Protein AF-0000000086208531 (afdb_homodimer)

Solvent-accessible surface area (backbone atoms only — not comparable to full-atom values): 17125 Å² total; per-residue (Å²): 85,31,32,31,40,39,38,39,38,36,45,43,34,38,36,40,88,96,44,68,60,84,60,84,41,33,26,31,43,36,40,32,41,71,90,40,76,48,67,55,72,75,37,72,48,50,66,62,39,77,43,92,49,77,44,81,38,59,44,72,39,73,87,25,50,40,69,60,53,45,49,56,51,30,50,76,34,57,28,39,40,37,34,26,33,57,45,95,72,71,61,46,72,37,31,34,41,73,47,36,33,34,55,66,78,40,52,76,84,61,90,61,73,70,61,86,70,61,59,52,71,47,70,30,45,65,40,90,84,42,84,58,76,58,37,36,40,33,28,39,74,37,44,36,41,32,48,44,73,73,69,51,68,75,71,77,118,86,33,32,32,41,38,39,39,39,36,45,42,33,37,36,39,89,94,43,68,58,84,59,85,41,33,26,33,43,37,40,29,40,72,91,41,74,49,68,54,73,75,36,71,49,52,68,63,39,78,43,92,49,78,45,79,37,60,42,72,38,74,87,24,52,40,67,60,52,45,50,56,52,31,48,75,34,58,27,38,40,36,34,25,32,59,45,95,71,69,62,46,71,38,30,34,40,73,47,37,33,32,53,67,78,40,51,75,82,61,91,63,74,69,62,85,66,62,58,52,72,47,72,32,46,65,40,90,84,43,85,58,76,58,37,37,40,34,28,38,75,40,45,36,38,33,46,41,74,72,70,53,68,75,71,78,119

Foldseek 3Di:
DWKKKKKKKFWFWKAFPPFFDPDQFWKKKWKDAPRDIDIFDTDGRDPGGGGGDMDMDMDIDGPDPDVVVVLVVQQVAKIKMFMFGDDPPDTDTFWMDMHRRSCVVDPDDDPDPDDPPFADKDWIGGDPSHGHDTMIIGMHMDMDMDDDPPPPPPPPD/DWKKKKKKKFWFWKAFPPFFDPDQFWKKKWKDAPRDIDIFDTDGRDPGGGGGDIDMDMDIDGPDPDVVVVLVVQQVAKIKMFMFGDDPPDTDTFWMDMHRRSCVVPPDDDPDPDDPPFADKDWIGGDPSHGHDTMIIGMHMDMDMDDDDPPPPPPPD

Radius of gyration: 25.99 Å; Cα contacts (8 Å, |Δi|>4): 726; chains: 2; bounding box: 58×80×51 Å

Sequence (314 aa):
MPLKVVVELQIHAISCPGVYLTEKNDVYLSVCILGQCKETDCLPPVFPLLFHEKMWFEKVFEDATDPIIVVELLEKNMTKFRLSELIPSDGKELAFYETNTRYFLFPEPKLTPSYPGVDRELLMNVHSSFPGIAPKLEFSTRTTITELPLLSRKWYWMPLKVVVELQIHAISCPGVYLTEKNDVYLSVCILGQCKETDCLPPVFPLLFHEKMWFEKVFEDATDPIIVVELLEKNMTKFRLSELIPSDGKELAFYETNTRYFLFPEPKLTPSYPGVDRELLMNVHSSFPGIAPKLEFSTRTTITELPLLSRKWYW

Nearest PDB structures (foldseek):
  7jof-assembly1_A  TM=6.728E-01  e=9.110E-06  Homo sapiens
  9bky-assembly3_C  TM=6.780E-01  e=9.110E-06  Trichomonas vaginalis G3
  7krb-assembly1_A  TM=6.894E-01  e=1.257E-05  Homo sapiens
  6eel-assembly3_C  TM=5.525E-01  e=6.989E-05  Homo sapiens
  2dmh-assembly1_A  TM=6.393E-01  e=2.671E-04  Homo sapiens

Organism: Python bivittatus (NCBI:txid176946)

Structure (mmCIF, N/CA/C/O backbone):
data_AF-0000000086208531-model_v1
#
loop_
_entity.id
_entity.type
_entity.pdbx_description
1 polymer 'Spermatogenesis associated 6-like protein'
#
loop_
_atom_site.group_PDB
_atom_site.id
_atom_site.type_symbol
_atom_site.label_atom_id
_atom_site.label_alt_id
_atom_site.label_comp_id
_atom_site.label_asym_id
_atom_site.label_entity_id
_atom_site.label_seq_id
_atom_site.pdbx_PDB_ins_code
_atom_site.Cartn_x
_atom_site.Cartn_y
_atom_site.Cartn_z
_atom_site.occupancy
_atom_site.B_iso_or_equiv
_atom_site.auth_seq_id
_atom_site.auth_comp_id
_atom_site.auth_asym_id
_atom_site.auth_atom_id
_atom_site.pdbx_PDB_model_num
ATOM 1 N N . MET A 1 1 ? -11.188 -6.09 -4.891 1 78.25 1 MET A N 1
ATOM 2 C CA . MET A 1 1 ? -11.07 -5.941 -3.443 1 78.25 1 MET A CA 1
ATOM 3 C C . MET A 1 1 ? -10.719 -4.504 -3.074 1 78.25 1 MET A C 1
ATOM 5 O O . MET A 1 1 ? -9.914 -3.861 -3.752 1 78.25 1 MET A O 1
ATOM 9 N N . PRO A 1 2 ? -11.445 -3.984 -2.105 1 87.31 2 PRO A N 1
ATOM 10 C CA . PRO A 1 2 ? -11.164 -2.602 -1.713 1 87.31 2 PRO A CA 1
ATOM 11 C C . PRO A 1 2 ? -9.75 -2.424 -1.156 1 87.31 2 PRO A C 1
ATOM 13 O O . PRO A 1 2 ? -9.141 -3.391 -0.7 1 87.31 2 PRO A O 1
ATOM 16 N N . LEU A 1 3 ? -9.219 -1.278 -1.328 1 92.81 3 LEU A N 1
ATOM 17 C CA . LEU A 1 3 ? -7.895 -0.968 -0.792 1 92.81 3 LEU A CA 1
ATOM 18 C C . LEU A 1 3 ? -8 -0.01 0.39 1 92.81 3 LEU A C 1
ATOM 20 O O . LEU A 1 3 ? -8.789 0.936 0.36 1 92.81 3 LEU A O 1
ATOM 24 N N . LYS A 1 4 ? -7.309 -0.318 1.443 1 96.44 4 LYS A N 1
ATOM 25 C CA . LYS A 1 4 ? -7.23 0.512 2.643 1 96.44 4 LYS A CA 1
ATOM 26 C C . LYS A 1 4 ? -5.906 1.269 2.703 1 96.44 4 LYS A C 1
ATOM 28 O O . LYS A 1 4 ? -4.848 0.702 2.424 1 96.44 4 LYS A O 1
ATOM 33 N N . VAL A 1 5 ? -5.961 2.535 3.014 1 97.56 5 VAL A N 1
ATOM 34 C CA . VAL A 1 5 ? -4.773 3.355 3.225 1 97.56 5 VAL A CA 1
ATOM 35 C C . VAL A 1 5 ? -4.645 3.709 4.703 1 97.56 5 VAL A C 1
ATOM 37 O O . VAL A 1 5 ? -5.613 4.141 5.332 1 97.56 5 VAL A O 1
ATOM 40 N N . VAL A 1 6 ? -3.496 3.463 5.27 1 97.5 6 VAL A N 1
ATOM 41 C CA . VAL A 1 6 ? -3.178 3.867 6.637 1 97.5 6 VAL A CA 1
ATOM 42 C C . VAL A 1 6 ? -1.976 4.809 6.629 1 97.5 6 VAL A C 1
ATOM 44 O O . VAL A 1 6 ? -0.95 4.512 6.012 1 97.5 6 VAL A O 1
ATOM 47 N N . VAL A 1 7 ? -2.127 5.941 7.242 1 96.75 7 VAL A N 1
ATOM 48 C CA . VAL A 1 7 ? -1.051 6.918 7.367 1 96.75 7 VAL A CA 1
ATOM 49 C C . VAL A 1 7 ? -0.658 7.066 8.836 1 96.75 7 VAL A C 1
ATOM 51 O O . VAL A 1 7 ? -1.489 7.426 9.672 1 96.75 7 VAL A O 1
ATOM 54 N N . GLU A 1 8 ? 0.545 6.758 9.133 1 95.69 8 GLU A N 1
ATOM 55 C CA . GLU A 1 8 ? 1.144 7.074 10.422 1 95.69 8 GLU A CA 1
ATOM 56 C C . GLU A 1 8 ? 1.884 8.406 10.383 1 95.69 8 GLU A C 1
ATOM 58 O O . GLU A 1 8 ? 2.766 8.602 9.539 1 95.69 8 GLU A O 1
ATOM 63 N N . LEU A 1 9 ? 1.507 9.305 11.234 1 94.94 9 LEU A N 1
ATOM 64 C CA . LEU A 1 9 ? 2.127 10.625 11.273 1 94.94 9 LEU A CA 1
ATOM 65 C C . LEU A 1 9 ? 2.754 10.891 12.641 1 94.94 9 LEU A C 1
ATOM 67 O O . LEU A 1 9 ? 2.092 10.75 13.672 1 94.94 9 LEU A O 1
ATOM 71 N N . GLN A 1 10 ? 4.012 11.195 12.648 1 93.81 10 GLN A N 1
ATOM 72 C CA . GLN A 1 10 ? 4.699 11.641 13.859 1 93.81 10 GLN A CA 1
ATOM 73 C C . GLN A 1 10 ? 5.113 13.109 13.742 1 93.81 10 GLN A C 1
ATOM 75 O O . GLN A 1 10 ? 5.953 13.453 12.914 1 93.81 10 GLN A O 1
ATOM 80 N N . ILE A 1 11 ? 4.52 13.914 14.531 1 94.69 11 ILE A N 1
ATOM 81 C CA . ILE A 1 11 ? 4.906 15.32 14.578 1 94.69 11 ILE A CA 1
ATOM 82 C C . ILE A 1 11 ? 6.09 15.492 15.531 1 94.69 11 ILE A C 1
ATOM 84 O O . ILE A 1 11 ? 6.035 15.062 16.688 1 94.69 11 ILE A O 1
ATOM 88 N N . HIS A 1 12 ? 7.105 16.109 15.086 1 92.5 12 HIS A N 1
ATOM 89 C CA . HIS A 1 12 ? 8.297 16.281 15.906 1 92.5 12 HIS A CA 1
ATOM 90 C C . HIS A 1 12 ? 8.312 17.672 16.547 1 92.5 12 HIS A C 1
ATOM 92 O O . HIS A 1 12 ? 8.312 17.781 17.781 1 92.5 12 HIS A O 1
ATOM 98 N N . ALA A 1 13 ? 8.258 18.625 15.648 1 94.81 13 ALA A N 1
ATOM 99 C CA . ALA A 1 13 ? 8.414 19.984 16.188 1 94.81 13 ALA A CA 1
ATOM 100 C C . ALA A 1 13 ? 7.91 21.031 15.203 1 94.81 13 ALA A C 1
ATOM 102 O O . ALA A 1 13 ? 7.828 20.766 14 1 94.81 13 ALA A O 1
ATOM 103 N N . ILE A 1 14 ? 7.547 22.125 15.75 1 95.94 14 ILE A N 1
ATOM 104 C CA . ILE A 1 14 ? 7.387 23.359 14.984 1 95.94 14 ILE A CA 1
ATOM 105 C C . ILE A 1 14 ? 8.367 24.422 15.492 1 95.94 14 ILE A C 1
ATOM 107 O O . ILE A 1 14 ? 8.398 24.719 16.688 1 95.94 14 ILE A O 1
ATOM 111 N N . SER A 1 15 ? 9.109 24.922 14.594 1 95.75 15 SER A N 1
ATOM 112 C CA . SER A 1 15 ? 10.094 25.938 14.969 1 95.75 15 SER A CA 1
ATOM 113 C C . SER A 1 15 ? 9.875 27.234 14.203 1 95.75 15 SER A C 1
ATOM 115 O O . SER A 1 15 ? 9.359 27.219 13.078 1 95.75 15 SER A O 1
ATOM 117 N N . CYS A 1 16 ? 10.234 28.25 14.805 1 95.75 16 CYS A N 1
ATOM 118 C CA . CYS A 1 16 ? 10.188 29.594 14.242 1 95.75 16 CYS A CA 1
ATOM 119 C C . CYS A 1 16 ? 11.211 30.5 14.914 1 95.75 16 CYS A C 1
ATOM 121 O O . CYS A 1 16 ? 10.875 31.25 15.828 1 95.75 16 CYS A O 1
ATOM 123 N N . PRO A 1 17 ? 12.438 30.5 14.328 1 90.44 17 PRO A N 1
ATOM 124 C CA . PRO A 1 17 ? 13.523 31.234 14.984 1 90.44 17 PRO A CA 1
ATOM 125 C C . PRO A 1 17 ? 13.203 32.719 15.18 1 90.44 17 PRO A C 1
ATOM 127 O O . PRO A 1 17 ? 12.719 33.375 14.25 1 90.44 17 PRO A O 1
ATOM 130 N N . GLY A 1 18 ? 13.492 33.188 16.344 1 89.88 18 GLY A N 1
ATOM 131 C CA . GLY A 1 18 ? 13.422 34.625 16.641 1 89.88 18 GLY A CA 1
ATOM 132 C C . GLY A 1 18 ? 12 35.094 16.875 1 89.88 18 GLY A C 1
ATOM 133 O O . GLY A 1 18 ? 11.773 36.312 17.031 1 89.88 18 GLY A O 1
ATOM 134 N N . VAL A 1 19 ? 11.094 34.219 16.828 1 90.88 19 VAL A N 1
ATOM 135 C CA . VAL A 1 19 ? 9.695 34.656 16.922 1 90.88 19 VAL A CA 1
ATOM 136 C C . VAL A 1 19 ? 9.148 34.312 18.312 1 90.88 19 VAL A C 1
ATOM 138 O O . VAL A 1 19 ? 9.391 33.219 18.828 1 90.88 19 VAL A O 1
ATOM 141 N N . TYR A 1 20 ? 8.414 35.281 18.906 1 89.56 20 TYR A N 1
ATOM 142 C CA . TYR A 1 20 ? 7.699 35.125 20.172 1 89.56 20 TYR A CA 1
ATOM 143 C C . TYR A 1 20 ? 6.211 35.375 19.984 1 89.56 20 TYR A C 1
ATOM 145 O O . TYR A 1 20 ? 5.82 36.438 19.469 1 89.56 20 TYR A O 1
ATOM 153 N N . LEU A 1 21 ? 5.465 34.375 20.359 1 87.19 21 LEU A N 1
ATOM 154 C CA . LEU A 1 21 ? 4.023 34.594 20.312 1 87.19 21 LEU A CA 1
ATOM 155 C C . LEU A 1 21 ? 3.566 35.531 21.406 1 87.19 21 LEU A C 1
ATOM 157 O O . LEU A 1 21 ? 3.945 35.375 22.578 1 87.19 21 LEU A O 1
ATOM 161 N N . THR A 1 22 ? 2.949 36.469 21.047 1 80.88 22 THR A N 1
ATOM 162 C CA . THR A 1 22 ? 2.615 37.562 21.953 1 80.88 22 THR A CA 1
ATOM 163 C C . THR A 1 22 ? 1.576 37.125 22.984 1 80.88 22 THR A C 1
ATOM 165 O O . THR A 1 22 ? 1.649 37.531 24.156 1 80.88 22 THR A O 1
ATOM 168 N N . GLU A 1 23 ? 0.645 36.312 22.484 1 80.69 23 GLU A N 1
ATOM 169 C CA . GLU A 1 23 ? -0.374 35.844 23.422 1 80.69 23 GLU A CA 1
ATOM 170 C C . GLU A 1 23 ? 0.152 34.656 24.266 1 80.69 23 GLU A C 1
ATOM 172 O O . GLU A 1 23 ? 0.946 33.844 23.781 1 80.69 23 GLU A O 1
ATOM 177 N N . LYS A 1 24 ? -0.296 34.625 25.516 1 85.62 24 LYS A N 1
ATOM 178 C CA . LYS A 1 24 ? 0.197 33.625 26.453 1 85.62 24 LYS A CA 1
ATOM 179 C C . LYS A 1 24 ? -0.696 32.375 26.438 1 85.62 24 LYS A C 1
ATOM 181 O O . LYS A 1 24 ? -0.515 31.469 27.25 1 85.62 24 LYS A O 1
ATOM 186 N N . ASN A 1 25 ? -1.575 32.375 25.516 1 91.38 25 ASN A N 1
ATOM 187 C CA . ASN A 1 25 ? -2.449 31.203 25.422 1 91.38 25 ASN A CA 1
ATOM 188 C C . ASN A 1 25 ? -1.713 30 24.859 1 91.38 25 ASN A C 1
ATOM 190 O O . ASN A 1 25 ? -0.88 30.141 23.953 1 91.38 25 ASN A O 1
ATOM 194 N N . ASP A 1 26 ? -2.051 28.859 25.375 1 94.44 26 ASP A N 1
ATOM 195 C CA . ASP A 1 26 ? -1.484 27.625 24.844 1 94.44 26 ASP A CA 1
ATOM 196 C C . ASP A 1 26 ? -1.819 27.469 23.359 1 94.44 26 ASP A C 1
ATOM 198 O O . ASP A 1 26 ? -2.75 28.109 22.859 1 94.44 26 ASP A O 1
ATOM 202 N N . VAL A 1 27 ? -0.984 26.641 22.719 1 95.31 27 VAL A N 1
ATOM 203 C CA . VAL A 1 27 ? -1.189 26.406 21.281 1 95.31 27 VAL A CA 1
ATOM 204 C C . VAL A 1 27 ? -1.3 24.906 21.016 1 95.31 27 VAL A C 1
ATOM 206 O O . VAL A 1 27 ? -0.868 24.094 21.828 1 95.31 27 VAL A O 1
ATOM 209 N N . TYR A 1 28 ? -1.923 24.594 19.922 1 95.62 28 TYR A N 1
ATOM 210 C CA . TYR A 1 28 ? -2.057 23.203 19.5 1 95.62 28 TYR A CA 1
ATOM 211 C C . TYR A 1 28 ? -2.109 23.109 17.969 1 95.62 28 TYR A C 1
ATOM 213 O O . TYR A 1 28 ? -2.328 24.109 17.297 1 95.62 28 TYR A O 1
ATOM 221 N N . LEU A 1 29 ? -1.795 21.938 17.516 1 96.69 29 LEU A N 1
ATOM 222 C CA . LEU A 1 29 ? -1.828 21.672 16.078 1 96.69 29 LEU A CA 1
ATOM 223 C C . LEU A 1 29 ? -3.006 20.766 15.719 1 96.69 29 LEU A C 1
ATOM 225 O O . LEU A 1 29 ? -3.24 19.766 16.391 1 96.69 29 LEU A O 1
ATOM 229 N N . SER A 1 30 ? -3.791 21.203 14.812 1 97 30 SER A N 1
ATOM 230 C CA . SER A 1 30 ? -4.824 20.344 14.234 1 97 30 SER A CA 1
ATOM 231 C C . SER A 1 30 ? -4.379 19.781 12.891 1 97 30 SER A C 1
ATOM 233 O O . SER A 1 30 ? -3.842 20.5 12.047 1 97 30 SER A O 1
ATOM 235 N N . VAL A 1 31 ? -4.582 18.453 12.719 1 98.19 31 VAL A N 1
ATOM 236 C CA . VAL A 1 31 ? -4.164 17.766 11.5 1 98.19 31 VAL A CA 1
ATOM 237 C C . VAL A 1 31 ? -5.352 17.016 10.891 1 98.19 31 VAL A C 1
ATOM 239 O O . VAL A 1 31 ? -6.07 16.312 11.594 1 98.19 31 VAL A O 1
ATOM 242 N N . CYS A 1 32 ? -5.609 17.25 9.633 1 98.69 32 CYS A N 1
ATOM 243 C CA . CYS A 1 32 ? -6.645 16.531 8.914 1 98.69 32 CYS A CA 1
ATOM 244 C C . CYS A 1 32 ? -6.055 15.742 7.75 1 98.69 32 CYS A C 1
ATOM 246 O O . CYS A 1 32 ? -5.387 16.312 6.887 1 98.69 32 CYS A O 1
ATOM 248 N N . ILE A 1 33 ? -6.203 14.477 7.719 1 98.5 33 ILE A N 1
ATOM 249 C CA . ILE A 1 33 ? -5.758 13.578 6.664 1 98.5 33 ILE A CA 1
ATOM 250 C C . ILE A 1 33 ? -6.812 12.5 6.422 1 98.5 33 ILE A C 1
ATOM 252 O O . ILE A 1 33 ? -7.387 11.961 7.371 1 98.5 33 ILE A O 1
ATOM 256 N N . LEU A 1 34 ? -7.121 12.188 5.168 1 98.06 34 LEU A N 1
ATOM 257 C CA . LEU A 1 34 ? -8.031 11.109 4.793 1 98.06 34 LEU A CA 1
ATOM 258 C C . LEU A 1 34 ? -9.406 11.32 5.406 1 98.06 34 LEU A C 1
ATOM 260 O O . LEU A 1 34 ? -10.047 10.359 5.855 1 98.06 34 LEU A O 1
ATOM 264 N N . GLY A 1 35 ? -9.852 12.539 5.535 1 96.56 35 GLY A N 1
ATOM 265 C CA . GLY A 1 35 ? -11.18 12.867 6.02 1 96.56 35 GLY A CA 1
ATOM 266 C C . GLY A 1 35 ? -11.289 12.844 7.531 1 96.56 35 GLY A C 1
ATOM 267 O O . GLY A 1 35 ? -12.375 13.016 8.086 1 96.56 35 GLY A O 1
ATOM 268 N N . GLN A 1 36 ? -10.258 12.562 8.227 1 98.31 36 GLN A N 1
ATOM 269 C CA . GLN A 1 36 ? -10.211 12.555 9.68 1 98.31 36 GLN A CA 1
ATOM 270 C C . GLN A 1 36 ? -9.383 13.719 10.211 1 98.31 36 GLN A C 1
ATOM 272 O O . GLN A 1 36 ? -8.359 14.078 9.625 1 98.31 36 GLN A O 1
ATOM 277 N N . CYS A 1 37 ? -9.852 14.273 11.336 1 97.88 37 CYS A N 1
ATOM 278 C CA . CYS A 1 37 ? -9.133 15.375 11.969 1 97.88 37 CYS A CA 1
ATOM 279 C C . CYS A 1 37 ? -8.766 15.031 13.406 1 97.88 37 CYS A C 1
ATOM 281 O O . CYS A 1 37 ? -9.57 14.453 14.141 1 97.88 37 CYS A O 1
ATOM 283 N N . LYS A 1 38 ? -7.539 15.32 13.711 1 97.5 38 LYS A N 1
ATOM 284 C CA . LYS A 1 38 ? -7.027 15.094 15.062 1 97.5 38 LYS A CA 1
ATOM 285 C C . LYS A 1 38 ? -6.238 16.297 15.555 1 97.5 38 LYS A C 1
ATOM 287 O O . LYS A 1 38 ? -5.727 17.094 14.758 1 97.5 38 LYS A O 1
ATOM 292 N N . GLU A 1 39 ? -6.109 16.422 16.875 1 95.5 39 GLU A N 1
ATOM 293 C CA . GLU A 1 39 ? -5.391 17.547 17.469 1 95.5 39 GLU A CA 1
ATOM 294 C C . GLU A 1 39 ? -4.309 17.078 18.422 1 95.5 39 GLU A C 1
ATOM 296 O O . GLU A 1 39 ? -4.453 16.031 19.062 1 95.5 39 GLU A O 1
ATOM 301 N N . THR A 1 40 ? -3.246 17.828 18.469 1 96.06 40 THR A N 1
ATOM 302 C CA . THR A 1 40 ? -2.203 17.547 19.453 1 96.06 40 THR A CA 1
ATOM 303 C C . THR A 1 40 ? -2.611 18.062 20.828 1 96.06 40 THR A C 1
ATOM 305 O O . THR A 1 40 ? -3.623 18.75 20.969 1 96.06 40 THR A O 1
ATOM 308 N N . ASP A 1 41 ? -1.833 17.656 21.828 1 93.62 41 ASP A N 1
ATOM 309 C CA . ASP A 1 41 ? -1.954 18.312 23.125 1 93.62 41 ASP A CA 1
ATOM 310 C C . ASP A 1 41 ? -1.606 19.797 23.031 1 93.62 41 ASP A C 1
ATOM 312 O O . ASP A 1 41 ? -0.983 20.219 22.047 1 93.62 41 ASP A O 1
ATOM 316 N N . CYS A 1 42 ? -2.1 20.484 24.062 1 93.94 42 CYS A N 1
ATOM 317 C CA . CYS A 1 42 ? -1.77 21.906 24.125 1 93.94 42 CYS A CA 1
ATOM 318 C C . CYS A 1 42 ? -0.379 22.125 24.719 1 93.94 42 CYS A C 1
ATOM 320 O O . CYS A 1 42 ? 0.025 21.406 25.641 1 93.94 42 CYS A O 1
ATOM 322 N N . LEU A 1 43 ? 0.311 23.062 24.156 1 95.12 43 LEU A N 1
ATOM 323 C CA . LEU A 1 43 ? 1.648 23.422 24.609 1 95.12 43 LEU A CA 1
ATOM 324 C C . LEU A 1 43 ? 1.741 24.906 24.922 1 95.12 43 LEU A C 1
ATOM 326 O O . LEU A 1 43 ? 1.003 25.719 24.344 1 95.12 43 LEU A O 1
ATOM 330 N N . PRO A 1 44 ? 2.668 25.25 25.844 1 95.31 44 PRO A N 1
ATOM 331 C CA . PRO A 1 44 ? 2.949 26.688 25.984 1 95.31 44 PRO A CA 1
ATOM 332 C C . PRO A 1 44 ? 3.418 27.328 24.672 1 95.31 44 PRO A C 1
ATOM 334 O O . PRO A 1 44 ? 4.086 26.672 23.875 1 95.31 44 PRO A O 1
ATOM 337 N N . PRO A 1 45 ? 3.111 28.516 24.453 1 93.94 45 PRO A N 1
ATOM 338 C CA . PRO A 1 45 ? 3.393 29.188 23.188 1 93.94 45 PRO A CA 1
ATOM 339 C C . PRO A 1 45 ? 4.844 29.656 23.078 1 93.94 45 PRO A C 1
ATOM 341 O O . PRO A 1 45 ? 5.102 30.844 22.844 1 93.94 45 PRO A O 1
ATOM 344 N N . VAL A 1 46 ? 5.75 28.797 23.234 1 95.06 46 VAL A N 1
ATOM 345 C CA . VAL A 1 46 ? 7.176 29.094 23.125 1 95.06 46 VAL A CA 1
ATOM 346 C C . VAL A 1 46 ? 7.832 28.156 22.125 1 95.06 46 VAL A C 1
ATOM 348 O O . VAL A 1 46 ? 7.805 26.938 22.281 1 95.06 46 VAL A O 1
ATOM 351 N N . PHE A 1 47 ? 8.461 28.703 21.188 1 95.31 47 PHE A N 1
ATOM 352 C CA . PHE A 1 47 ? 9.18 27.906 20.203 1 95.31 47 PHE A CA 1
ATOM 353 C C . PHE A 1 47 ? 10.539 27.469 20.75 1 95.31 47 PHE A C 1
ATOM 355 O O . PHE A 1 47 ? 11.164 28.203 21.516 1 95.31 47 PHE A O 1
ATOM 362 N N . PRO A 1 48 ? 11.023 26.438 20.188 1 96 48 PRO A N 1
ATOM 363 C CA . PRO A 1 48 ? 10.336 25.469 19.344 1 96 48 PRO A CA 1
ATOM 364 C C . PRO A 1 48 ? 9.242 24.703 20.094 1 96 48 PRO A C 1
ATOM 366 O O . PRO A 1 48 ? 9.391 24.406 21.281 1 96 48 PRO A O 1
ATOM 369 N N . LEU A 1 49 ? 8.156 24.469 19.453 1 96.25 49 LEU A N 1
ATOM 370 C CA . LEU A 1 49 ? 7.105 23.609 19.969 1 96.25 49 LEU A CA 1
ATOM 371 C C . LEU A 1 49 ? 7.445 22.141 19.766 1 96.25 49 LEU A C 1
ATOM 373 O O . LEU A 1 49 ? 7.477 21.672 18.625 1 96.25 49 LEU A O 1
ATOM 377 N N . LEU A 1 50 ? 7.648 21.406 20.719 1 95.19 50 LEU A N 1
ATOM 378 C CA . LEU A 1 50 ? 8.031 20 20.625 1 95.19 50 LEU A CA 1
ATOM 379 C C . LEU A 1 50 ? 6.832 19.094 20.891 1 95.19 50 LEU A C 1
ATOM 381 O O . LEU A 1 50 ? 6.223 19.141 21.953 1 95.19 50 LEU A O 1
ATOM 385 N N . PHE A 1 51 ? 6.625 18.344 19.828 1 91.44 51 PHE A N 1
ATOM 386 C CA . PHE A 1 51 ? 5.48 17.438 19.922 1 91.44 51 PHE A CA 1
ATOM 387 C C . PHE A 1 51 ? 5.938 15.992 20.047 1 91.44 51 PHE A C 1
ATOM 389 O O . PHE A 1 51 ? 6.969 15.609 19.484 1 91.44 51 PHE A O 1
ATOM 396 N N . HIS A 1 52 ? 5.359 15.148 20.906 1 82.75 52 HIS A N 1
ATOM 397 C CA . HIS A 1 52 ? 5.672 13.727 21.016 1 82.75 52 HIS A CA 1
ATOM 398 C C . HIS A 1 52 ? 4.434 12.875 20.75 1 82.75 52 HIS A C 1
ATOM 400 O O . HIS A 1 52 ? 4.152 11.938 21.5 1 82.75 52 HIS A O 1
ATOM 406 N N . GLU A 1 53 ? 3.811 13.227 19.75 1 86.75 53 GLU A N 1
ATOM 407 C CA . GLU A 1 53 ? 2.553 12.516 19.547 1 86.75 53 GLU A CA 1
ATOM 408 C C . GLU A 1 53 ? 2.562 11.734 18.234 1 86.75 53 GLU A C 1
ATOM 410 O O . GLU A 1 53 ? 3.057 12.227 17.219 1 86.75 53 GLU A O 1
ATOM 415 N N . LYS A 1 54 ? 2.119 10.531 18.234 1 92.5 54 LYS A N 1
ATOM 416 C CA . LYS A 1 54 ? 1.867 9.719 17.047 1 92.5 54 LYS A CA 1
ATOM 417 C C . LYS A 1 54 ? 0.381 9.695 16.703 1 92.5 54 LYS A C 1
ATOM 419 O O . LYS A 1 54 ? -0.462 9.508 17.578 1 92.5 54 LYS A O 1
ATOM 424 N N . MET A 1 55 ? 0.089 9.992 15.477 1 97 55 MET A N 1
ATOM 425 C CA . MET A 1 55 ? -1.292 9.984 15 1 97 55 MET A CA 1
ATOM 426 C C . MET A 1 55 ? -1.479 8.969 13.883 1 97 55 MET A C 1
ATOM 428 O O . MET A 1 55 ? -0.574 8.75 13.07 1 97 55 MET A O 1
ATOM 432 N N . TRP A 1 56 ? -2.676 8.328 13.875 1 97.38 56 TRP A N 1
ATOM 433 C CA . TRP A 1 56 ? -3.01 7.355 12.836 1 97.38 56 TRP A CA 1
ATOM 434 C C . TRP A 1 56 ? -4.285 7.758 12.102 1 97.38 56 TRP A C 1
ATOM 436 O O . TRP A 1 56 ? -5.297 8.07 12.734 1 97.38 56 TRP A O 1
ATOM 446 N N . PHE A 1 57 ? -4.16 7.777 10.797 1 98.31 57 PHE A N 1
ATOM 447 C CA . PHE A 1 57 ? -5.305 8.062 9.938 1 98.31 57 PHE A CA 1
ATOM 448 C C . PHE A 1 57 ? -5.547 6.918 8.961 1 98.31 57 PHE A C 1
ATOM 450 O O . PHE A 1 57 ? -4.602 6.371 8.391 1 98.31 57 PHE A O 1
ATOM 457 N N . GLU A 1 58 ? -6.785 6.5 8.766 1 97.94 58 GLU A N 1
ATOM 458 C CA . GLU A 1 58 ? -7.055 5.406 7.84 1 97.94 58 GLU A CA 1
ATOM 459 C C . GLU A 1 58 ? -8.336 5.648 7.051 1 97.94 58 GLU A C 1
ATOM 461 O O . GLU A 1 58 ? -9.227 6.367 7.512 1 97.94 58 GLU A O 1
ATOM 466 N N . LYS A 1 59 ? -8.414 5.168 5.938 1 97.62 59 LYS A N 1
ATOM 467 C CA . LYS A 1 59 ? -9.586 5.227 5.074 1 97.62 59 LYS A CA 1
ATOM 468 C C . LYS A 1 59 ? -9.641 4.02 4.137 1 97.62 59 LYS A C 1
ATOM 470 O O . LYS A 1 59 ? -8.617 3.621 3.57 1 97.62 59 LYS A O 1
ATOM 475 N N . VAL A 1 60 ? -10.797 3.371 4.047 1 95.56 60 VAL A N 1
ATOM 476 C CA . VAL A 1 60 ? -11.023 2.314 3.068 1 95.56 60 VAL A CA 1
ATOM 477 C C . VAL A 1 60 ? -11.641 2.906 1.803 1 95.56 60 VAL A C 1
ATOM 479 O O . VAL A 1 60 ? -12.695 3.543 1.857 1 95.56 60 VAL A O 1
ATOM 482 N N . PHE A 1 61 ? -10.961 2.768 0.733 1 94.31 61 PHE A N 1
ATOM 483 C CA . PHE A 1 61 ? -11.508 3.162 -0.562 1 94.31 61 PHE A CA 1
ATOM 484 C C . PHE A 1 61 ? -12.258 2.006 -1.208 1 94.31 61 PHE A C 1
ATOM 486 O O . PHE A 1 61 ? -11.672 1.212 -1.947 1 94.31 61 PHE A O 1
ATOM 493 N N . GLU A 1 62 ? -13.539 1.955 -1.042 1 89 62 GLU A N 1
ATOM 494 C CA . GLU A 1 62 ? -14.375 0.808 -1.363 1 89 62 GLU A CA 1
ATOM 495 C C . GLU A 1 62 ? -14.383 0.529 -2.863 1 89 62 GLU A C 1
ATOM 497 O O . GLU A 1 62 ? -14.453 -0.627 -3.285 1 89 62 GLU A O 1
ATOM 502 N N . ASP A 1 63 ? -14.258 1.589 -3.656 1 84.38 63 ASP A N 1
ATOM 503 C CA . ASP A 1 63 ? -14.391 1.405 -5.098 1 84.38 63 ASP A CA 1
ATOM 504 C C . ASP A 1 63 ? -13.023 1.307 -5.766 1 84.38 63 ASP A C 1
ATOM 506 O O . ASP A 1 63 ? -12.93 1.174 -6.988 1 84.38 63 ASP A O 1
ATOM 510 N N . ALA A 1 64 ? -12.047 1.417 -4.98 1 88.31 64 ALA A N 1
ATOM 511 C CA . ALA A 1 64 ? -10.703 1.365 -5.555 1 88.31 64 ALA A CA 1
ATOM 512 C C . ALA A 1 64 ? -10.141 -0.05 -5.5 1 88.31 64 ALA A C 1
ATOM 514 O O . ALA A 1 64 ? -9.875 -0.578 -4.418 1 88.31 64 ALA A O 1
ATOM 515 N N . THR A 1 65 ? -9.93 -0.685 -6.688 1 84.56 65 THR A N 1
ATOM 516 C CA . THR A 1 65 ? -9.438 -2.057 -6.754 1 84.56 65 THR A CA 1
ATOM 517 C C . THR A 1 65 ? -7.992 -2.092 -7.246 1 84.56 65 THR A C 1
ATOM 519 O O . THR A 1 65 ? -7.398 -3.164 -7.367 1 84.56 65 THR A O 1
ATOM 522 N N . ASP A 1 66 ? -7.422 -0.922 -7.473 1 89.62 66 ASP A N 1
ATOM 523 C CA . ASP A 1 66 ? -6.062 -0.75 -7.965 1 89.62 66 ASP A CA 1
ATOM 524 C C . ASP A 1 66 ? -5.379 0.441 -7.293 1 89.62 66 ASP A C 1
ATOM 526 O O . ASP A 1 66 ? -6.008 1.481 -7.082 1 89.62 66 ASP A O 1
ATOM 530 N N . PRO A 1 67 ? -4.07 0.278 -7.035 1 92.25 67 PRO A N 1
ATOM 531 C CA . PRO A 1 67 ? -3.361 1.377 -6.379 1 92.25 67 PRO A CA 1
ATOM 532 C C . PRO A 1 67 ? -3.395 2.67 -7.188 1 92.25 67 PRO A C 1
ATOM 534 O O . PRO A 1 67 ? -3.303 3.762 -6.621 1 92.25 67 PRO A O 1
ATOM 537 N N . ILE A 1 68 ? -3.504 2.586 -8.508 1 92.81 68 ILE A N 1
ATOM 538 C CA . ILE A 1 68 ? -3.547 3.775 -9.352 1 92.81 68 ILE A CA 1
ATOM 539 C C . ILE A 1 68 ? -4.785 4.602 -9.016 1 92.81 68 ILE A C 1
ATOM 541 O O . ILE A 1 68 ? -4.723 5.832 -8.961 1 92.81 68 ILE A O 1
ATOM 545 N N . ILE A 1 69 ? -5.93 3.889 -8.812 1 93.31 69 ILE A N 1
ATOM 546 C CA . ILE A 1 69 ? -7.18 4.559 -8.469 1 93.31 69 ILE A CA 1
ATOM 547 C C . ILE A 1 69 ? -7.051 5.207 -7.09 1 93.31 69 ILE A C 1
ATOM 549 O O . ILE A 1 69 ? -7.539 6.316 -6.871 1 93.31 69 ILE A O 1
ATOM 553 N N . VAL A 1 70 ? -6.371 4.512 -6.148 1 94.94 70 VAL A N 1
ATOM 554 C CA . VAL A 1 70 ? -6.156 5.051 -4.809 1 94.94 70 VAL A CA 1
ATOM 555 C C . VAL A 1 70 ? -5.406 6.379 -4.902 1 94.94 70 VAL A C 1
ATOM 557 O O . VAL A 1 70 ? -5.797 7.363 -4.27 1 94.94 70 VAL A O 1
ATOM 560 N N . VAL A 1 71 ? -4.348 6.418 -5.68 1 94.56 71 VAL A N 1
ATOM 561 C CA . VAL A 1 71 ? -3.531 7.621 -5.828 1 94.56 71 VAL A CA 1
ATOM 562 C C . VAL A 1 71 ? -4.387 8.758 -6.383 1 94.56 71 VAL A C 1
ATOM 564 O O . VAL A 1 71 ? -4.277 9.898 -5.93 1 94.56 71 VAL A O 1
ATOM 567 N N . GLU A 1 72 ? -5.203 8.43 -7.359 1 95.19 72 GLU A N 1
ATOM 568 C CA . GLU A 1 72 ? -6.105 9.43 -7.922 1 95.19 72 GLU A CA 1
ATOM 569 C C . GLU A 1 72 ? -7.055 9.977 -6.859 1 95.19 72 GLU A C 1
ATOM 571 O O . GLU A 1 72 ? -7.32 11.18 -6.816 1 95.19 72 GLU A O 1
ATOM 576 N N . LEU A 1 73 ? -7.551 9.133 -6.023 1 97.12 73 LEU A N 1
ATOM 577 C CA . LEU A 1 73 ? -8.484 9.539 -4.977 1 97.12 73 LEU A CA 1
ATOM 578 C C . LEU A 1 73 ? -7.77 10.336 -3.891 1 97.12 73 LEU A C 1
ATOM 580 O O . LEU A 1 73 ? -8.336 11.266 -3.322 1 97.12 73 LEU A O 1
ATOM 584 N N . LEU A 1 74 ? -6.523 9.93 -3.609 1 96.94 74 LEU A N 1
ATOM 585 C CA . LEU A 1 74 ? -5.727 10.695 -2.662 1 96.94 74 LEU A CA 1
ATOM 586 C C . LEU A 1 74 ? -5.523 12.125 -3.156 1 96.94 74 LEU A C 1
ATOM 588 O O . LEU A 1 74 ? -5.508 13.07 -2.357 1 96.94 74 LEU A O 1
ATOM 592 N N . GLU A 1 75 ? -5.375 12.305 -4.473 1 96.38 75 GLU A N 1
ATOM 593 C CA . GLU A 1 75 ? -5.188 13.633 -5.055 1 96.38 75 GLU A CA 1
ATOM 594 C C . GLU A 1 75 ? -6.426 14.5 -4.844 1 96.38 75 GLU A C 1
ATOM 596 O O . GLU A 1 75 ? -6.324 15.727 -4.797 1 96.38 75 GLU A O 1
ATOM 601 N N . LYS A 1 76 ? -7.598 13.906 -4.73 1 96.88 76 LYS A N 1
ATOM 602 C CA . LYS A 1 76 ? -8.859 14.609 -4.512 1 96.88 76 LYS A CA 1
ATOM 603 C C . LYS A 1 76 ? -9.086 14.883 -3.029 1 96.88 76 LYS A C 1
ATOM 605 O O . LYS A 1 76 ? -9.992 15.633 -2.662 1 96.88 76 LYS A O 1
ATOM 610 N N . ASN A 1 77 ? -8.367 14.203 -2.168 1 97.38 77 ASN A N 1
ATOM 611 C CA . ASN A 1 77 ? -8.406 14.453 -0.731 1 97.38 77 ASN A CA 1
ATOM 612 C C . ASN A 1 77 ? -7.465 15.594 -0.339 1 97.38 77 ASN A C 1
ATOM 614 O O . ASN A 1 77 ? -6.488 15.867 -1.036 1 97.38 77 ASN A O 1
ATOM 618 N N . MET A 1 78 ? -7.73 16.219 0.764 1 98.06 78 MET A N 1
ATOM 619 C CA . MET A 1 78 ? -6.891 17.312 1.234 1 98.06 78 MET A CA 1
ATOM 620 C C . MET A 1 78 ? -6.27 16.984 2.586 1 98.06 78 MET A C 1
ATOM 622 O O . MET A 1 78 ? -6.922 16.406 3.449 1 98.06 78 MET A O 1
ATOM 626 N N . THR A 1 79 ? -5.035 17.297 2.711 1 98.38 79 THR A N 1
ATOM 627 C CA . THR A 1 79 ? -4.328 17.281 3.986 1 98.38 79 THR A CA 1
ATOM 628 C C . THR A 1 79 ? -4.141 18.688 4.531 1 98.38 79 THR A C 1
ATOM 630 O O . THR A 1 79 ? -3.734 19.594 3.797 1 98.38 79 THR A O 1
ATOM 633 N N . LYS A 1 80 ? -4.473 18.859 5.797 1 98.62 80 LYS A N 1
ATOM 634 C CA . LYS A 1 80 ? -4.426 20.188 6.398 1 98.62 80 LYS A CA 1
ATOM 635 C C . LYS A 1 80 ? -3.707 20.156 7.742 1 98.62 80 LYS A C 1
ATOM 637 O O . LYS A 1 80 ? -3.895 19.234 8.531 1 98.62 80 LYS A O 1
ATOM 642 N N . PHE A 1 81 ? -2.859 21.125 7.965 1 98.12 81 PHE A N 1
ATOM 643 C CA . PHE A 1 81 ? -2.254 21.438 9.258 1 98.12 81 PHE A CA 1
ATOM 644 C C . PHE A 1 81 ? -2.627 22.844 9.695 1 98.12 81 PHE A C 1
ATOM 646 O O . PHE A 1 81 ? -2.51 23.797 8.914 1 98.12 81 PHE A O 1
ATOM 653 N N . ARG A 1 82 ? -3.113 22.969 10.891 1 97.25 82 ARG A N 1
ATOM 654 C CA . ARG A 1 82 ? -3.471 24.281 11.43 1 97.25 82 ARG A CA 1
ATOM 655 C C . ARG A 1 82 ? -2.895 24.469 12.828 1 97.25 82 ARG A C 1
ATOM 657 O O . ARG A 1 82 ? -3.217 23.703 13.75 1 97.25 82 ARG A O 1
ATOM 664 N N . LEU A 1 83 ? -2.037 25.406 12.93 1 96.56 83 LEU A N 1
ATOM 665 C CA . LEU A 1 83 ? -1.567 25.828 14.242 1 96.56 83 LEU A CA 1
ATOM 666 C C . LEU A 1 83 ? -2.496 26.891 14.836 1 96.56 83 LEU A C 1
ATOM 668 O O . LEU A 1 83 ? -2.717 27.938 14.227 1 96.56 83 LEU A O 1
ATOM 672 N N . SER A 1 84 ? -2.965 26.609 16.109 1 95.12 84 SER A N 1
ATOM 673 C CA . SER A 1 84 ? -3.959 27.516 16.688 1 95.12 84 SER A CA 1
ATOM 674 C C . SER A 1 84 ? -3.637 27.844 18.141 1 95.12 84 SER A C 1
ATOM 676 O O . SER A 1 84 ? -2.949 27.078 18.812 1 95.12 84 SER A O 1
ATOM 678 N N . GLU A 1 85 ? -4.137 28.984 18.516 1 93.19 85 GLU A N 1
ATOM 679 C CA . GLU A 1 85 ? -4.121 29.375 19.922 1 93.19 85 GLU A CA 1
ATOM 680 C C . GLU A 1 85 ? -5.402 28.938 20.625 1 93.19 85 GLU A C 1
ATOM 682 O O . GLU A 1 85 ? -6.496 29.047 20.062 1 93.19 85 GLU A O 1
ATOM 687 N N . LEU A 1 86 ? -5.121 28.359 21.734 1 91.12 86 LEU A N 1
ATOM 688 C CA . LEU A 1 86 ? -6.277 27.984 22.547 1 91.12 86 LEU A CA 1
ATOM 689 C C . LEU A 1 86 ? -6.918 29.219 23.172 1 91.12 86 LEU A C 1
ATOM 691 O O . LEU A 1 86 ? -6.348 29.828 24.094 1 91.12 86 LEU A O 1
ATOM 695 N N . ILE A 1 87 ? -8.109 29.609 22.656 1 84.94 87 ILE A N 1
ATOM 696 C CA . ILE A 1 87 ? -8.852 30.734 23.234 1 84.94 87 ILE A CA 1
ATOM 697 C C . ILE A 1 87 ? -10.281 30.281 23.562 1 84.94 87 ILE A C 1
ATOM 699 O O . ILE A 1 87 ? -10.766 29.297 23.016 1 84.94 87 ILE A O 1
ATOM 703 N N . PRO A 1 88 ? -10.867 30.969 24.641 1 77.75 88 PRO A N 1
ATOM 704 C CA . PRO A 1 88 ? -12.203 30.578 25.094 1 77.75 88 PRO A CA 1
ATOM 705 C C . PRO A 1 88 ? -13.211 30.484 23.953 1 77.75 88 PRO A C 1
ATOM 707 O O . PRO A 1 88 ? -14.172 29.719 24.047 1 77.75 88 PRO A O 1
ATOM 710 N N . SER A 1 89 ? -13.211 31.172 23.047 1 75.38 89 SER A N 1
ATOM 711 C CA . SER A 1 89 ? -14.117 31.016 21.922 1 75.38 89 SER A CA 1
ATOM 712 C C . SER A 1 89 ? -13.633 29.938 20.953 1 75.38 89 SER A C 1
ATOM 714 O O . SER A 1 89 ? -13.367 28.812 21.359 1 75.38 89 SER A O 1
ATOM 716 N N . ASP A 1 90 ? -13.5 30.219 19.688 1 66 90 ASP A N 1
ATOM 717 C CA . ASP A 1 90 ? -12.977 29.297 18.688 1 66 90 ASP A CA 1
ATOM 718 C C . ASP A 1 90 ? -11.477 29.5 18.484 1 66 90 ASP A C 1
ATOM 720 O O . ASP A 1 90 ? -10.977 30.625 18.594 1 66 90 ASP A O 1
ATOM 724 N N . GLY A 1 91 ? -10.68 28.469 18.672 1 68.31 91 GLY A N 1
ATOM 725 C CA . GLY A 1 91 ? -9.266 28.578 18.391 1 68.31 91 GLY A CA 1
ATOM 726 C C . GLY A 1 91 ? -8.961 29.578 17.281 1 68.31 91 GLY A C 1
ATOM 727 O O . GLY A 1 91 ? -9.797 29.828 16.406 1 68.31 91 GLY A O 1
ATOM 728 N N . LYS A 1 92 ? -7.992 30.484 17.625 1 87.81 92 LYS A N 1
ATOM 729 C CA . LYS A 1 92 ? -7.5 31.406 16.609 1 87.81 92 LYS A CA 1
ATOM 730 C C . LYS A 1 92 ? -6.344 30.781 15.828 1 87.81 92 LYS A C 1
ATOM 732 O O . LYS A 1 92 ? -5.312 30.438 16.406 1 87.81 92 LYS A O 1
ATOM 737 N N . GLU A 1 93 ? -6.516 30.672 14.57 1 93.31 93 GLU A N 1
ATOM 738 C CA . GLU A 1 93 ? -5.492 30.078 13.719 1 93.31 93 GLU A CA 1
ATOM 739 C C . GLU A 1 93 ? -4.305 31.016 13.539 1 93.31 93 GLU A C 1
ATOM 741 O O . GLU A 1 93 ? -4.484 32.219 13.258 1 93.31 93 GLU A O 1
ATOM 746 N N . LEU A 1 94 ? -3.168 30.531 13.734 1 94.69 94 LEU A N 1
ATOM 747 C CA . LEU A 1 94 ? -1.931 31.297 13.609 1 94.69 94 LEU A CA 1
ATOM 748 C C . LEU A 1 94 ? -1.243 31 12.281 1 94.69 94 LEU A C 1
ATOM 750 O O . LEU A 1 94 ? -0.792 31.922 11.594 1 94.69 94 LEU A O 1
ATOM 754 N N . ALA A 1 95 ? -1.156 29.812 11.945 1 96.5 95 ALA A N 1
ATOM 755 C CA . ALA A 1 95 ? -0.481 29.359 10.727 1 96.5 95 ALA A CA 1
ATOM 756 C C . ALA A 1 95 ? -1.15 28.109 10.164 1 96.5 95 ALA A C 1
ATOM 758 O O . ALA A 1 95 ? -1.893 27.422 10.875 1 96.5 95 ALA A O 1
ATOM 759 N N . PHE A 1 96 ? -0.901 27.859 8.867 1 97.88 96 PHE A N 1
ATOM 760 C CA . PHE A 1 96 ? -1.572 26.719 8.266 1 97.88 96 PHE A CA 1
ATOM 761 C C . PHE A 1 96 ? -0.774 26.172 7.086 1 97.88 96 PHE A C 1
ATOM 763 O O . PHE A 1 96 ? 0.1 26.875 6.559 1 97.88 96 PHE A O 1
ATOM 770 N N . TYR A 1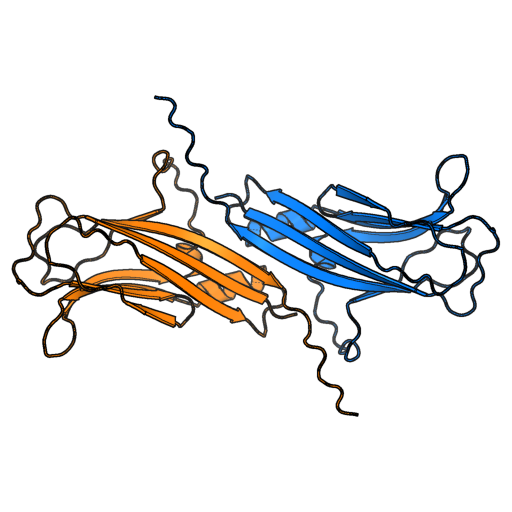 97 ? -0.982 24.984 6.73 1 98 97 TYR A N 1
ATOM 771 C CA . TYR A 1 97 ? -0.511 24.312 5.527 1 98 97 TYR A CA 1
ATOM 772 C C . TYR A 1 97 ? -1.587 23.391 4.961 1 98 97 TYR A C 1
ATOM 774 O O . TYR A 1 97 ? -2.244 22.656 5.707 1 98 97 TYR A O 1
ATOM 782 N N . GLU A 1 98 ? -1.826 23.5 3.703 1 97.88 98 GLU A N 1
ATOM 783 C CA . GLU A 1 98 ? -2.797 22.609 3.074 1 97.88 98 GLU A CA 1
ATOM 784 C C . GLU A 1 98 ? -2.367 22.234 1.659 1 97.88 98 GLU A C 1
ATOM 786 O O . GLU A 1 98 ? -1.825 23.078 0.928 1 97.88 98 GLU A O 1
ATOM 791 N N . THR A 1 99 ? -2.518 21.078 1.259 1 97.25 99 THR A N 1
ATOM 792 C CA . THR A 1 99 ? -2.209 20.516 -0.054 1 97.25 99 THR A CA 1
ATOM 793 C C . THR A 1 99 ? -3.016 19.25 -0.308 1 97.25 99 THR A C 1
ATOM 795 O O . THR A 1 99 ? -3.711 18.766 0.585 1 97.25 99 THR A O 1
ATOM 798 N N . ASN A 1 100 ? -3.008 18.828 -1.561 1 96.75 100 ASN A N 1
ATOM 799 C CA . ASN A 1 100 ? -3.66 17.547 -1.759 1 96.75 100 ASN A CA 1
ATOM 800 C C . ASN A 1 100 ? -2.881 16.406 -1.097 1 96.75 100 ASN A C 1
ATOM 802 O O . ASN A 1 100 ? -1.653 16.469 -0.993 1 96.75 100 ASN A O 1
ATOM 806 N N . THR A 1 101 ? -3.59 15.406 -0.682 1 97.69 101 THR A N 1
ATOM 807 C CA . THR A 1 101 ? -3.031 14.359 0.161 1 97.69 101 THR A CA 1
ATOM 808 C C . THR A 1 101 ? -1.985 13.547 -0.602 1 97.69 101 THR A C 1
ATOM 810 O O . THR A 1 101 ? -0.994 13.102 -0.022 1 97.69 101 THR A O 1
ATOM 813 N N . ARG A 1 102 ? -2.178 13.383 -1.938 1 95.44 102 ARG A N 1
ATOM 814 C CA . ARG A 1 102 ? -1.191 12.648 -2.729 1 95.44 102 ARG A CA 1
ATOM 815 C C . ARG A 1 102 ? 0.17 13.336 -2.676 1 95.44 102 ARG A C 1
ATOM 817 O O . ARG A 1 102 ? 1.18 12.695 -2.373 1 95.44 102 ARG A O 1
ATOM 824 N N . TYR A 1 103 ? 0.175 14.641 -2.906 1 93 103 TYR A N 1
ATOM 825 C CA . TYR A 1 103 ? 1.416 15.406 -2.92 1 93 103 TYR A CA 1
ATOM 826 C C . TYR A 1 103 ? 2.049 15.445 -1.533 1 93 103 TYR A C 1
ATOM 828 O O . TYR A 1 103 ? 3.273 15.484 -1.404 1 93 103 TYR A O 1
ATOM 836 N N . PHE A 1 104 ? 1.279 15.484 -0.595 1 95.12 104 PHE A N 1
ATOM 837 C CA . PHE A 1 104 ? 1.791 15.484 0.771 1 95.12 104 PHE A CA 1
ATOM 838 C C . PHE A 1 104 ? 2.488 14.164 1.09 1 95.12 104 PHE A C 1
ATOM 840 O O . PHE A 1 104 ? 3.605 14.156 1.609 1 95.12 104 PHE A O 1
ATOM 847 N N . LEU A 1 105 ? 1.852 13.023 0.847 1 94.25 105 LEU A N 1
ATOM 848 C CA . LEU A 1 105 ? 2.355 11.719 1.256 1 94.25 105 LEU A CA 1
ATOM 849 C C . LEU A 1 105 ? 3.471 11.25 0.326 1 94.25 105 LEU A C 1
ATOM 851 O O . LEU A 1 105 ? 4.371 10.516 0.748 1 94.25 105 LEU A O 1
ATOM 855 N N . PHE A 1 106 ? 3.369 11.625 -0.912 1 91 106 PHE A N 1
ATOM 856 C CA . PHE A 1 106 ? 4.344 11.188 -1.906 1 91 106 PHE A CA 1
ATOM 857 C C . PHE A 1 106 ? 4.887 12.375 -2.689 1 91 106 PHE A C 1
ATOM 859 O O . PHE A 1 106 ? 4.668 12.484 -3.896 1 91 106 PHE A O 1
ATOM 866 N N . PRO A 1 107 ? 5.68 13.164 -1.967 1 87.56 107 PRO A N 1
ATOM 867 C CA . PRO A 1 107 ? 6.195 14.359 -2.648 1 87.56 107 PRO A CA 1
ATOM 868 C C . PRO A 1 107 ? 7.215 14.016 -3.732 1 87.56 107 PRO A C 1
ATOM 870 O O . PRO A 1 107 ? 7.844 12.961 -3.686 1 87.56 107 PRO A O 1
ATOM 873 N N . GLU A 1 108 ? 7.355 14.852 -4.734 1 78.94 108 GLU A N 1
ATOM 874 C CA . GLU A 1 108 ? 8.398 14.695 -5.742 1 78.94 108 GLU A CA 1
ATOM 875 C C . GLU A 1 108 ? 9.789 14.836 -5.121 1 78.94 108 GLU A C 1
ATOM 877 O O . GLU A 1 108 ? 9.984 15.625 -4.195 1 78.94 108 GLU A O 1
ATOM 882 N N . PRO A 1 109 ? 10.656 13.859 -5.551 1 66.94 109 PRO A N 1
ATOM 883 C CA . PRO A 1 109 ? 12.016 13.961 -5.008 1 66.94 109 PRO A CA 1
ATOM 884 C C . PRO A 1 109 ? 12.602 15.359 -5.152 1 66.94 109 PRO A C 1
ATOM 886 O O . PRO A 1 109 ? 12.391 16.016 -6.176 1 66.94 109 PRO A O 1
ATOM 889 N N . LYS A 1 110 ? 12.906 15.906 -4.039 1 62.84 110 LYS A N 1
ATOM 890 C CA . LYS A 1 110 ? 13.602 17.188 -4.137 1 62.84 110 LYS A CA 1
ATOM 891 C C . LYS A 1 110 ? 15.047 16.984 -4.578 1 62.84 110 LYS A C 1
ATOM 893 O O . LYS A 1 110 ? 15.625 15.914 -4.383 1 62.84 110 LYS A O 1
ATOM 898 N N . LEU A 1 111 ? 15.516 17.859 -5.52 1 52.25 111 LEU A N 1
ATOM 899 C CA . LEU A 1 111 ? 16.891 17.828 -5.992 1 52.25 111 LEU A CA 1
ATOM 900 C C . LEU A 1 111 ? 17.875 17.844 -4.82 1 52.25 111 LEU A C 1
ATOM 902 O O . LEU A 1 111 ? 18.984 17.297 -4.922 1 52.25 111 LEU A O 1
ATOM 906 N N . THR A 1 112 ? 17.5 18.562 -3.842 1 49.19 112 THR A N 1
ATOM 907 C CA . THR A 1 112 ? 18.484 18.641 -2.762 1 49.19 112 THR A CA 1
ATOM 908 C C . THR A 1 112 ? 18.141 17.656 -1.647 1 49.19 112 THR A C 1
ATOM 910 O O . THR A 1 112 ? 16.984 17.594 -1.2 1 49.19 112 THR A O 1
ATOM 913 N N . PRO A 1 113 ? 19.047 16.719 -1.509 1 46.72 113 PRO A N 1
ATOM 914 C CA . PRO A 1 113 ? 18.875 15.672 -0.5 1 46.72 113 PRO A CA 1
ATOM 915 C C . PRO A 1 113 ? 18.438 16.234 0.856 1 46.72 113 PRO A C 1
ATOM 917 O O . PRO A 1 113 ? 18.828 17.344 1.225 1 46.72 113 PRO A O 1
ATOM 920 N N . SER A 1 114 ? 17.281 16 1.152 1 48.59 114 SER A N 1
ATOM 921 C CA . SER A 1 114 ? 16.953 16.344 2.533 1 48.59 114 SER A CA 1
ATOM 922 C C . SER A 1 114 ? 18.031 15.852 3.494 1 48.59 114 SER A C 1
ATOM 924 O O . SER A 1 114 ? 18.734 14.875 3.207 1 48.59 114 SER A O 1
ATOM 926 N N . TYR A 1 115 ? 18.594 16.703 4.254 1 43.84 115 TYR A N 1
ATOM 927 C CA . TYR A 1 115 ? 19.609 16.438 5.266 1 43.84 115 TYR A CA 1
ATOM 928 C C . TYR A 1 115 ? 19.406 15.055 5.883 1 43.84 115 TYR A C 1
ATOM 930 O O . TYR A 1 115 ? 18.266 14.586 6 1 43.84 115 TYR A O 1
ATOM 938 N N . PRO A 1 116 ? 20.484 14.352 6.09 1 41.91 116 PRO A N 1
ATOM 939 C CA . PRO A 1 116 ? 20.562 13.078 6.812 1 41.91 116 PRO A CA 1
ATOM 940 C C . PRO A 1 116 ? 19.828 13.109 8.148 1 41.91 116 PRO A C 1
ATOM 942 O O . PRO A 1 116 ? 19.938 14.086 8.898 1 41.91 116 PRO A O 1
ATOM 945 N N . GLY A 1 117 ? 18.984 12.273 8.43 1 42.97 117 GLY A N 1
ATOM 946 C CA . GLY A 1 117 ? 18.312 12.039 9.695 1 42.97 117 GLY A CA 1
ATOM 947 C C . GLY A 1 117 ? 16.891 12.578 9.727 1 42.97 117 GLY A C 1
ATOM 948 O O . GLY A 1 117 ? 16.109 12.242 10.617 1 42.97 117 GLY A O 1
ATOM 949 N N . VAL A 1 118 ? 16.906 14.031 9.211 1 52.56 118 VAL A N 1
ATOM 950 C CA . VAL A 1 118 ? 15.586 14.586 9.5 1 52.56 118 VAL A CA 1
ATOM 951 C C . VAL A 1 118 ? 14.57 14.07 8.484 1 52.56 118 VAL A C 1
ATOM 953 O O . VAL A 1 118 ? 14.852 14.008 7.289 1 52.56 118 VAL A O 1
ATOM 956 N N . ASP A 1 119 ? 13.469 13.469 9.023 1 69 119 ASP A N 1
ATOM 957 C CA . ASP A 1 119 ? 12.102 13.297 8.555 1 69 119 ASP A CA 1
ATOM 958 C C . ASP A 1 119 ? 11.688 14.438 7.629 1 69 119 ASP A C 1
ATOM 960 O O . ASP A 1 119 ? 12.523 15.266 7.254 1 69 119 ASP A O 1
ATOM 964 N N . ARG A 1 120 ? 10.578 14.672 7.199 1 85.31 120 ARG A N 1
ATOM 965 C CA . ARG A 1 120 ? 9.906 15.625 6.312 1 85.31 120 ARG A CA 1
ATOM 966 C C . ARG A 1 120 ? 9.766 16.984 6.984 1 85.31 120 ARG A C 1
ATOM 968 O O . ARG A 1 120 ? 9.711 17.078 8.211 1 85.31 120 ARG A O 1
ATOM 975 N N . GLU A 1 121 ? 10.102 18.016 6.238 1 90.25 121 GLU A N 1
ATOM 976 C CA . GLU A 1 121 ? 9.844 19.359 6.723 1 90.25 121 GLU A CA 1
ATOM 977 C C . GLU A 1 121 ? 8.984 20.156 5.734 1 90.25 121 GLU A C 1
ATOM 979 O O . GLU A 1 121 ? 9.055 19.922 4.527 1 90.25 121 GLU A O 1
ATOM 984 N N . LEU A 1 122 ? 8.172 21.062 6.289 1 92.69 122 LEU A N 1
ATOM 985 C CA . LEU A 1 122 ? 7.387 21.969 5.449 1 92.69 122 LEU A CA 1
ATOM 986 C C . LEU A 1 122 ? 7.234 23.328 6.109 1 92.69 122 LEU A C 1
ATOM 988 O O . LEU A 1 122 ? 7.305 23.438 7.336 1 92.69 122 LEU A O 1
ATOM 992 N N . LEU A 1 123 ? 7.176 24.344 5.297 1 95.69 123 LEU A N 1
ATOM 993 C CA . LEU A 1 123 ? 6.902 25.688 5.785 1 95.69 123 LEU A CA 1
ATOM 994 C C . LEU A 1 123 ? 5.406 25.969 5.793 1 95.69 123 LEU A C 1
ATOM 996 O O . LEU A 1 123 ? 4.715 25.719 4.801 1 95.69 123 LEU A O 1
ATOM 1000 N N . MET A 1 124 ? 5.023 26.453 6.926 1 97.38 124 MET A N 1
ATOM 1001 C CA . MET A 1 124 ? 3.611 26.812 7.043 1 97.38 124 MET A CA 1
ATOM 1002 C C . MET A 1 124 ? 3.363 28.234 6.539 1 97.38 124 MET A C 1
ATOM 1004 O O . MET A 1 124 ? 4.277 29.062 6.512 1 97.38 124 MET A O 1
ATOM 1008 N N . ASN A 1 125 ? 2.082 28.469 6.047 1 97.06 125 ASN A N 1
ATOM 1009 C CA . ASN A 1 125 ? 1.62 29.812 5.773 1 97.06 125 ASN A CA 1
ATOM 1010 C C . ASN A 1 125 ? 1.137 30.516 7.047 1 97.06 125 ASN A C 1
ATOM 1012 O O . ASN A 1 125 ? 0.626 29.859 7.957 1 97.06 125 ASN A O 1
ATOM 1016 N N . VAL A 1 126 ? 1.352 31.812 7.012 1 95.44 126 VAL A N 1
ATOM 1017 C CA . VAL A 1 126 ? 0.979 32.5 8.242 1 95.44 126 VAL A CA 1
ATOM 1018 C C . VAL A 1 126 ? -0.212 33.406 7.98 1 95.44 126 VAL A C 1
ATOM 1020 O O . VAL A 1 126 ? -0.381 33.938 6.867 1 95.44 126 VAL A O 1
ATOM 1023 N N . HIS A 1 127 ? -1.019 33.5 8.992 1 92.81 127 HIS A N 1
ATOM 1024 C CA . HIS A 1 127 ? -2.08 34.5 8.953 1 92.81 127 HIS A CA 1
ATOM 1025 C C . HIS A 1 127 ? -1.549 35.875 9.328 1 92.81 127 HIS A C 1
ATOM 1027 O O . HIS A 1 127 ? -0.44 36 9.852 1 92.81 127 HIS A O 1
ATOM 1033 N N . SER A 1 128 ? -2.328 36.875 9.094 1 89.25 128 SER A N 1
ATOM 1034 C CA . SER A 1 128 ? -1.893 38.25 9.258 1 89.25 128 SER A CA 1
ATOM 1035 C C . SER A 1 128 ? -1.551 38.562 10.719 1 89.25 128 SER A C 1
ATOM 1037 O O . SER A 1 128 ? -0.699 39.406 10.992 1 89.25 128 SER A O 1
ATOM 1039 N N . SER A 1 129 ? -2.08 37.875 11.57 1 83.38 129 SER A N 1
ATOM 1040 C CA . SER A 1 129 ? -1.894 38.125 12.984 1 83.38 129 SER A CA 1
ATOM 1041 C C . SER A 1 129 ? -0.636 37.469 13.523 1 83.38 129 SER A C 1
ATOM 1043 O O . SER A 1 129 ? -0.241 37.688 14.664 1 83.38 129 SER A O 1
ATOM 1045 N N . PHE A 1 130 ? 0.095 36.75 12.781 1 90.5 130 PHE A N 1
ATOM 1046 C CA . PHE A 1 130 ? 1.273 36.031 13.227 1 90.5 130 PHE A CA 1
ATOM 1047 C C . PHE A 1 130 ? 2.5 36.906 13.234 1 90.5 130 PHE A C 1
ATOM 1049 O O . PHE A 1 130 ? 2.793 37.594 12.25 1 90.5 130 PHE A O 1
ATOM 1056 N N . PRO A 1 131 ? 3.291 37.094 14.312 1 86.31 131 PRO A N 1
ATOM 1057 C CA . PRO A 1 131 ? 4.367 38.094 14.469 1 86.31 131 PRO A CA 1
ATOM 1058 C C . PRO A 1 131 ? 5.68 37.625 13.836 1 86.31 131 PRO A C 1
ATOM 1060 O O . PRO A 1 131 ? 6.727 38.25 14.062 1 86.31 131 PRO A O 1
ATOM 1063 N N . GLY A 1 132 ? 5.758 36.875 12.766 1 85.38 132 GLY A N 1
ATOM 1064 C CA . GLY A 1 132 ? 7.066 36.438 12.312 1 85.38 132 GLY A CA 1
ATOM 1065 C C . GLY A 1 132 ? 7.023 35.688 10.984 1 85.38 132 GLY A C 1
ATOM 1066 O O . GLY A 1 132 ? 6.129 35.938 10.164 1 85.38 132 GLY A O 1
ATOM 1067 N N . ILE A 1 133 ? 8.125 35.062 10.758 1 91.19 133 ILE A N 1
ATOM 1068 C CA . ILE A 1 133 ? 8.289 34.344 9.508 1 91.19 133 ILE A CA 1
ATOM 1069 C C . ILE A 1 133 ? 7.469 33.062 9.555 1 91.19 133 ILE A C 1
ATOM 1071 O O . ILE A 1 133 ? 6.789 32.781 10.547 1 91.19 133 ILE A O 1
ATOM 1075 N N . ALA A 1 134 ? 7.562 32.375 8.531 1 94.12 134 ALA A N 1
ATOM 1076 C CA . ALA A 1 134 ? 6.809 31.141 8.406 1 94.12 134 ALA A CA 1
ATOM 1077 C C . ALA A 1 134 ? 7.379 30.062 9.32 1 94.12 134 ALA A C 1
ATOM 1079 O O . ALA A 1 134 ? 8.57 29.75 9.258 1 94.12 134 ALA A O 1
ATOM 1080 N N . PRO A 1 135 ? 6.512 29.453 10.156 1 96.56 135 PRO A N 1
ATOM 1081 C CA . PRO A 1 135 ? 6.98 28.344 10.984 1 96.56 135 PRO A CA 1
ATOM 1082 C C . PRO A 1 135 ? 7.363 27.109 10.164 1 96.56 135 PRO A C 1
ATOM 1084 O O . PRO A 1 135 ? 6.75 26.844 9.125 1 96.56 135 PRO A O 1
ATOM 1087 N N . LYS A 1 136 ? 8.336 26.422 10.648 1 96.56 136 LYS A N 1
ATOM 1088 C CA . LYS A 1 136 ? 8.773 25.156 10.047 1 96.56 136 LYS A CA 1
ATOM 1089 C C . LYS A 1 136 ? 8.227 23.969 10.82 1 96.56 136 LYS A C 1
ATOM 1091 O O . LYS A 1 136 ? 8.484 23.828 12.016 1 96.56 136 LYS A O 1
ATOM 1096 N N . LEU A 1 137 ? 7.492 23.188 10.125 1 95.56 137 LEU A N 1
ATOM 1097 C CA . LEU A 1 137 ? 6.965 21.969 10.711 1 95.56 137 LEU A CA 1
ATOM 1098 C C . LEU A 1 137 ? 7.852 20.766 10.375 1 95.56 137 LEU A C 1
ATOM 1100 O O . LEU A 1 137 ? 8.156 20.531 9.203 1 95.56 137 LEU A O 1
ATOM 1104 N N . GLU A 1 138 ? 8.312 20.016 11.367 1 93.19 138 GLU A N 1
ATOM 1105 C CA . GLU A 1 138 ? 9.102 18.812 11.211 1 93.19 138 GLU A CA 1
ATOM 1106 C C . GLU A 1 138 ? 8.312 17.578 11.625 1 93.19 138 GLU A C 1
ATOM 1108 O O . GLU A 1 138 ? 7.738 17.531 12.719 1 93.19 138 GLU A O 1
ATOM 1113 N N . PHE A 1 139 ? 8.312 16.656 10.711 1 92.69 139 PHE A N 1
ATOM 1114 C CA . PHE A 1 139 ? 7.488 15.484 10.969 1 92.69 139 PHE A CA 1
ATOM 1115 C C . PHE A 1 139 ? 8 14.281 10.188 1 92.69 139 PHE A C 1
ATOM 1117 O O . PHE A 1 139 ? 8.945 14.398 9.406 1 92.69 139 PHE A O 1
ATOM 1124 N N . SER A 1 140 ? 7.426 13.117 10.469 1 90 140 SER A N 1
ATOM 1125 C CA . SER A 1 140 ? 7.637 11.898 9.695 1 90 140 SER A CA 1
ATOM 1126 C C . SER A 1 140 ? 6.32 11.188 9.398 1 90 140 SER A C 1
ATOM 1128 O O . SER A 1 140 ? 5.367 11.289 10.18 1 90 140 SER A O 1
ATOM 1130 N N . THR A 1 141 ? 6.293 10.586 8.203 1 91.88 141 THR A N 1
ATOM 1131 C CA . THR A 1 141 ? 5.102 9.828 7.836 1 91.88 141 THR A CA 1
ATOM 1132 C C . THR A 1 141 ? 5.473 8.43 7.355 1 91.88 141 THR A C 1
ATOM 1134 O O . THR A 1 141 ? 6.582 8.211 6.867 1 91.88 141 THR A O 1
ATOM 1137 N N . ARG A 1 142 ? 4.594 7.488 7.512 1 91.38 142 ARG A N 1
ATOM 1138 C CA . ARG A 1 142 ? 4.617 6.156 6.91 1 91.38 142 ARG A CA 1
ATOM 1139 C C . ARG A 1 142 ? 3.242 5.773 6.375 1 91.38 142 ARG A C 1
ATOM 1141 O O . ARG A 1 142 ? 2.266 5.738 7.129 1 91.38 142 ARG A O 1
ATOM 1148 N N . THR A 1 143 ? 3.244 5.488 5.066 1 94.56 143 THR A N 1
ATOM 1149 C CA . THR A 1 143 ? 1.977 5.137 4.438 1 94.56 143 THR A CA 1
ATOM 1150 C C . THR A 1 143 ? 1.953 3.66 4.055 1 94.56 143 THR A C 1
ATOM 1152 O O . THR A 1 143 ? 2.941 3.129 3.549 1 94.56 143 THR A O 1
ATOM 1155 N N . THR A 1 144 ? 0.809 2.996 4.344 1 95.56 144 THR A N 1
ATOM 1156 C CA . THR A 1 144 ? 0.582 1.608 3.955 1 95.56 144 THR A CA 1
ATOM 1157 C C . THR A 1 144 ? -0.72 1.474 3.17 1 95.56 144 THR A C 1
ATOM 1159 O O . THR A 1 144 ? -1.755 2.006 3.576 1 95.56 144 THR A O 1
ATOM 1162 N N . ILE A 1 145 ? -0.64 0.905 2.018 1 95.88 145 ILE A N 1
ATOM 1163 C CA . ILE A 1 145 ? -1.807 0.538 1.223 1 95.88 145 ILE A CA 1
ATOM 1164 C C . ILE A 1 145 ? -1.986 -0.978 1.239 1 95.88 145 ILE A C 1
ATOM 1166 O O . ILE A 1 145 ? -1.088 -1.721 0.835 1 95.88 145 ILE A O 1
ATOM 1170 N N . THR A 1 146 ? -3.182 -1.42 1.677 1 94.12 146 THR A N 1
ATOM 1171 C CA . THR A 1 146 ? -3.385 -2.854 1.847 1 94.12 146 THR A CA 1
ATOM 1172 C C . THR A 1 146 ? -4.68 -3.301 1.171 1 94.12 146 THR A C 1
ATOM 1174 O O . THR A 1 146 ? -5.715 -2.643 1.306 1 94.12 146 THR A O 1
ATOM 1177 N N . GLU A 1 147 ? -4.566 -4.402 0.455 1 89.62 147 GLU A N 1
ATOM 1178 C CA . GLU A 1 147 ? -5.762 -5.043 -0.084 1 89.62 147 GLU A CA 1
ATOM 1179 C C . GLU A 1 147 ? -6.539 -5.766 1.011 1 89.62 147 GLU A C 1
ATOM 1181 O O . GLU A 1 147 ? -5.961 -6.5 1.812 1 89.62 147 GLU A O 1
ATOM 1186 N N . LEU A 1 148 ? -7.84 -5.469 1.081 1 85.25 148 LEU A N 1
ATOM 1187 C CA . LEU A 1 148 ? -8.695 -6.141 2.055 1 85.25 148 LEU A CA 1
ATOM 1188 C C . LEU A 1 148 ? -9.367 -7.359 1.436 1 85.25 148 LEU A C 1
ATOM 1190 O O . LEU A 1 148 ? -9.766 -7.328 0.269 1 85.25 148 LEU A O 1
ATOM 1194 N N . PRO A 1 149 ? -9.406 -8.484 2.289 1 71.38 149 PRO A N 1
ATOM 1195 C CA . PRO A 1 149 ? -10.094 -9.672 1.765 1 71.38 149 PRO A CA 1
ATOM 1196 C C . PRO A 1 149 ? -11.578 -9.414 1.481 1 71.38 149 PRO A C 1
ATOM 1198 O O . PRO A 1 149 ? -12.18 -8.531 2.096 1 71.38 149 PRO A O 1
ATOM 1201 N N . LEU A 1 150 ? -12.062 -10.008 0.394 1 57.81 150 LEU A N 1
ATOM 1202 C CA . LEU A 1 150 ? -13.508 -9.969 0.213 1 57.81 150 LEU A CA 1
ATOM 1203 C C . LEU A 1 150 ? -14.227 -10.633 1.388 1 57.81 150 LEU A C 1
ATOM 1205 O O . LEU A 1 150 ? -13.797 -11.688 1.862 1 57.81 150 LEU A O 1
ATOM 1209 N N . LEU A 1 151 ? -14.609 -9.789 2.391 1 46.88 151 LEU A N 1
ATOM 1210 C CA . LEU A 1 151 ? -15.391 -10.398 3.465 1 46.88 151 LEU A CA 1
ATOM 1211 C C . LEU A 1 151 ? -16.328 -11.477 2.918 1 46.88 151 LEU A C 1
ATOM 1213 O O . LEU A 1 151 ? -16.922 -11.297 1.854 1 46.88 151 LEU A O 1
ATOM 1217 N N . SER A 1 152 ? -15.93 -12.641 3.166 1 42.31 152 SER A N 1
ATOM 12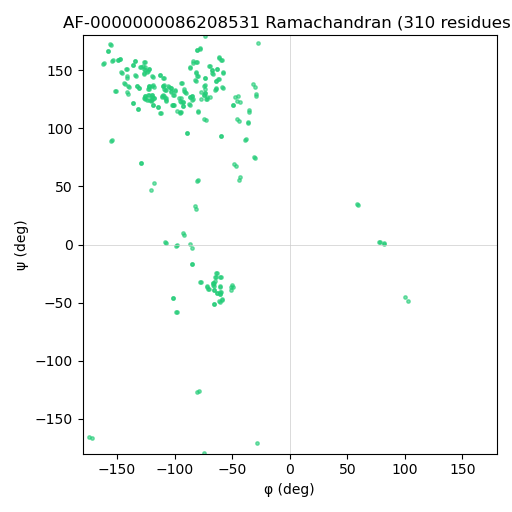18 C CA . SER A 1 152 ? -16.984 -13.633 2.992 1 42.31 152 SER A CA 1
ATOM 1219 C C . SER A 1 152 ? -18.328 -13.109 3.494 1 42.31 152 SER A C 1
ATOM 1221 O O . SER A 1 152 ? -18.422 -12.586 4.605 1 42.31 152 SER A O 1
ATOM 1223 N N . ARG A 1 153 ? -19.172 -12.484 2.809 1 36.59 153 ARG A N 1
ATOM 1224 C CA . ARG A 1 153 ? -20.531 -12.406 3.344 1 36.59 153 ARG A CA 1
ATOM 1225 C C . ARG A 1 153 ? -20.906 -13.695 4.074 1 36.59 153 ARG A C 1
ATOM 1227 O O . ARG A 1 153 ? -20.562 -14.797 3.617 1 36.59 153 ARG A O 1
ATOM 1234 N N . LYS A 1 154 ? -21.141 -13.633 5.387 1 33.75 154 LYS A N 1
ATOM 1235 C CA . LYS A 1 154 ? -21.938 -14.648 6.066 1 33.75 154 LYS A CA 1
ATOM 1236 C C . LYS A 1 154 ? -23 -15.219 5.137 1 33.75 154 LYS A C 1
ATOM 1238 O O . LYS A 1 154 ? -23.875 -14.484 4.664 1 33.75 154 LYS A O 1
ATOM 1243 N N . TRP A 1 155 ? -22.656 -16.031 4.242 1 29.62 155 TRP A N 1
ATOM 1244 C CA . TRP A 1 155 ? -23.828 -16.75 3.762 1 29.62 155 TRP A CA 1
ATOM 1245 C C . TRP A 1 155 ? -24.688 -17.25 4.926 1 29.62 155 TRP A C 1
ATOM 1247 O O . TRP A 1 155 ? -24.234 -18.062 5.727 1 29.62 155 TRP A O 1
ATOM 1257 N N . TYR A 1 156 ? -25.312 -16.328 5.684 1 28.22 156 TYR A N 1
ATOM 1258 C CA . TYR A 1 156 ? -26.469 -16.828 6.406 1 28.22 156 TYR A CA 1
ATOM 1259 C C . TYR A 1 156 ? -27.328 -17.703 5.512 1 28.22 156 TYR A C 1
ATOM 1261 O O . TYR A 1 156 ? -28 -17.219 4.602 1 28.22 156 TYR A O 1
ATOM 1269 N N . TRP A 1 157 ? -26.828 -18.812 4.836 1 23.23 157 TRP A N 1
ATOM 1270 C CA . TRP A 1 157 ? -27.969 -19.719 4.812 1 23.23 157 TRP A CA 1
ATOM 1271 C C . TRP A 1 157 ? -28.234 -20.297 6.199 1 23.23 157 TRP A C 1
ATOM 1273 O O . TRP A 1 157 ? -27.297 -20.578 6.953 1 23.23 157 TRP A O 1
ATOM 1283 N N . MET B 1 1 ? 11.242 8.125 -0.369 1 77.69 1 MET B N 1
ATOM 1284 C CA . MET B 1 1 ? 11.328 6.891 0.409 1 77.69 1 MET B CA 1
ATOM 1285 C C . MET B 1 1 ? 10.922 5.688 -0.434 1 77.69 1 MET B C 1
ATOM 1287 O O . MET B 1 1 ? 9.961 5.758 -1.204 1 77.69 1 MET B O 1
ATOM 1291 N N . PRO B 1 2 ? 11.766 4.66 -0.378 1 87.31 2 PRO B N 1
ATOM 1292 C CA . PRO B 1 2 ? 11.438 3.477 -1.176 1 87.31 2 PRO B CA 1
ATOM 1293 C C . PRO B 1 2 ? 10.133 2.812 -0.737 1 87.31 2 PRO B C 1
ATOM 1295 O O . PRO B 1 2 ? 9.688 3.004 0.398 1 87.31 2 PRO B O 1
ATOM 1298 N N . LEU B 1 3 ? 9.477 2.193 -1.646 1 92.88 3 LEU B N 1
ATOM 1299 C CA . LEU B 1 3 ? 8.242 1.472 -1.336 1 92.88 3 LEU B CA 1
ATOM 1300 C C . LEU B 1 3 ? 8.469 -0.035 -1.386 1 92.88 3 LEU B C 1
ATOM 1302 O O . LEU B 1 3 ? 9.164 -0.534 -2.275 1 92.88 3 LEU B O 1
ATOM 1306 N N . LYS B 1 4 ? 7.996 -0.717 -0.386 1 96.44 4 LYS B N 1
ATOM 1307 C CA . LYS B 1 4 ? 8.062 -2.172 -0.294 1 96.44 4 LYS B CA 1
ATOM 1308 C C . LYS B 1 4 ? 6.707 -2.801 -0.619 1 96.44 4 LYS B C 1
ATOM 1310 O O . LYS B 1 4 ? 5.668 -2.32 -0.164 1 96.44 4 LYS B O 1
ATOM 1315 N N . VAL B 1 5 ? 6.703 -3.832 -1.431 1 97.56 5 VAL B N 1
ATOM 1316 C CA . VAL B 1 5 ? 5.504 -4.605 -1.734 1 97.56 5 VAL B CA 1
ATOM 1317 C C . VAL B 1 5 ? 5.602 -5.984 -1.091 1 97.56 5 VAL B C 1
ATOM 1319 O O . VAL B 1 5 ? 6.629 -6.66 -1.208 1 97.56 5 VAL B O 1
ATOM 1322 N N . VAL B 1 6 ? 4.602 -6.359 -0.358 1 97.44 6 VAL B N 1
ATOM 1323 C CA . VAL B 1 6 ? 4.492 -7.699 0.208 1 97.44 6 VAL B CA 1
ATOM 1324 C C . VAL B 1 6 ? 3.23 -8.383 -0.321 1 97.44 6 VAL B C 1
ATOM 1326 O O . VAL B 1 6 ? 2.143 -7.805 -0.283 1 97.44 6 VAL B O 1
ATOM 1329 N N . VAL B 1 7 ? 3.381 -9.555 -0.855 1 96.75 7 VAL B N 1
ATOM 1330 C CA . VAL B 1 7 ? 2.262 -10.352 -1.351 1 96.75 7 VAL B CA 1
ATOM 1331 C C . VAL B 1 7 ? 2.115 -11.617 -0.511 1 96.75 7 VAL B C 1
ATOM 1333 O O . VAL B 1 7 ? 3.047 -12.422 -0.423 1 96.75 7 VAL B O 1
ATOM 1336 N N . GLU B 1 8 ? 1.013 -11.742 0.12 1 95.62 8 GLU B N 1
ATOM 1337 C CA . GLU B 1 8 ? 0.624 -12.992 0.762 1 95.62 8 GLU B CA 1
ATOM 1338 C C . GLU B 1 8 ? -0.224 -13.852 -0.172 1 95.62 8 GLU B C 1
ATOM 1340 O O . GLU B 1 8 ? -1.255 -13.406 -0.674 1 95.62 8 GLU B O 1
ATOM 1345 N N . LEU B 1 9 ? 0.223 -15.047 -0.43 1 94.94 9 LEU B N 1
ATOM 1346 C CA . LEU B 1 9 ? -0.49 -15.953 -1.325 1 94.94 9 LEU B CA 1
ATOM 1347 C C . LEU B 1 9 ? -0.893 -17.234 -0.597 1 94.94 9 LEU B C 1
ATOM 1349 O O . LEU B 1 9 ? -0.054 -17.891 0.025 1 94.94 9 LEU B O 1
ATOM 1353 N N . GLN B 1 10 ? -2.148 -17.531 -0.618 1 93.75 10 GLN B N 1
ATOM 1354 C CA . GLN B 1 10 ? -2.648 -18.797 -0.111 1 93.75 10 GLN B CA 1
ATOM 1355 C C . GLN B 1 10 ? -3.201 -19.656 -1.241 1 93.75 10 GLN B C 1
ATOM 1357 O O . GLN B 1 10 ? -4.203 -19.312 -1.866 1 93.75 10 GLN B O 1
ATOM 1362 N N . ILE B 1 11 ? -2.541 -20.734 -1.492 1 94.69 11 ILE B N 1
ATOM 1363 C CA . ILE B 1 11 ? -3.035 -21.688 -2.49 1 94.69 11 ILE B CA 1
ATOM 1364 C C . ILE B 1 11 ? -4.043 -22.625 -1.848 1 94.69 11 ILE B C 1
ATOM 1366 O O . ILE B 1 11 ? -3.756 -23.25 -0.823 1 94.69 11 ILE B O 1
ATOM 1370 N N . HIS B 1 12 ? -5.172 -22.75 -2.418 1 92.5 12 HIS B N 1
ATOM 1371 C CA . HIS B 1 12 ? -6.215 -23.594 -1.855 1 92.5 12 HIS B CA 1
ATOM 1372 C C . HIS B 1 12 ? -6.238 -24.969 -2.535 1 92.5 12 HIS B C 1
ATOM 1374 O O . HIS B 1 12 ? -6.027 -25.984 -1.883 1 92.5 12 HIS B O 1
ATOM 1380 N N . ALA B 1 13 ? -6.43 -24.859 -3.838 1 94.75 13 ALA B N 1
ATOM 1381 C CA . ALA B 1 13 ? -6.602 -26.125 -4.531 1 94.75 13 ALA B CA 1
ATOM 1382 C C . ALA B 1 13 ? -6.367 -25.969 -6.031 1 94.75 13 ALA B C 1
ATOM 1384 O O . ALA B 1 13 ? -6.469 -24.859 -6.57 1 94.75 13 ALA B O 1
ATOM 1385 N N . ILE B 1 14 ? -6.016 -27.062 -6.629 1 95.94 14 ILE B N 1
ATOM 1386 C CA . ILE B 1 14 ? -6.094 -27.219 -8.078 1 95.94 14 ILE B CA 1
ATOM 1387 C C . ILE B 1 14 ? -7.059 -28.344 -8.422 1 95.94 14 ILE B C 1
ATOM 1389 O O . ILE B 1 14 ? -6.914 -29.469 -7.934 1 95.94 14 ILE B O 1
ATOM 1393 N N . SER B 1 15 ? -7.988 -28.016 -9.234 1 95.81 15 SER B N 1
ATOM 1394 C CA . SER B 1 15 ? -8.969 -29.031 -9.625 1 95.81 15 SER B CA 1
ATOM 1395 C C . SER B 1 15 ? -9 -29.219 -11.141 1 95.81 15 SER B C 1
ATOM 1397 O O . SER B 1 15 ? -8.695 -28.297 -11.891 1 95.81 15 SER B O 1
ATOM 1399 N N . CYS B 1 16 ? -9.336 -30.375 -11.5 1 95.75 16 CYS B N 1
ATOM 1400 C CA . CYS B 1 16 ? -9.508 -30.766 -12.898 1 95.75 16 CYS B CA 1
ATOM 1401 C C . CYS B 1 16 ? -10.469 -31.938 -13.016 1 95.75 16 CYS B C 1
ATOM 1403 O O . CYS B 1 16 ? -10.039 -33.094 -13.117 1 95.75 16 CYS B O 1
ATOM 1405 N N . PRO B 1 17 ? -11.766 -31.562 -13.164 1 90.56 17 PRO B N 1
ATOM 1406 C CA . PRO B 1 17 ? -12.773 -32.625 -13.141 1 90.56 17 PRO B CA 1
ATOM 1407 C C . PRO B 1 17 ? -12.555 -33.688 -14.234 1 90.56 17 PRO B C 1
ATOM 1409 O O . PRO B 1 17 ? -12.289 -33.312 -15.383 1 90.56 17 PRO B O 1
ATOM 1412 N N . GLY B 1 18 ? -12.68 -34.906 -13.852 1 90.06 18 GLY B N 1
ATOM 1413 C CA . GLY B 1 18 ? -12.68 -36.031 -14.789 1 90.06 18 GLY B CA 1
ATOM 1414 C C . GLY B 1 18 ? -11.289 -36.406 -15.273 1 90.06 18 GLY B C 1
ATOM 1415 O O . GLY B 1 18 ? -11.133 -37.25 -16.156 1 90.06 18 GLY B O 1
ATOM 1416 N N . VAL B 1 19 ? -10.336 -35.75 -14.781 1 91 19 VAL B N 1
ATOM 1417 C CA . VAL B 1 19 ? -8.992 -35.969 -15.289 1 91 19 VAL B CA 1
ATOM 1418 C C . VAL B 1 19 ? -8.188 -36.781 -14.289 1 91 19 VAL B C 1
ATOM 1420 O O . VAL B 1 19 ? -8.242 -36.531 -13.078 1 91 19 VAL B O 1
ATOM 1423 N N . TYR B 1 20 ? -7.441 -37.781 -14.789 1 89.69 20 TYR B N 1
ATOM 1424 C CA . TYR B 1 20 ? -6.512 -38.594 -14.023 1 89.69 20 TYR B CA 1
ATOM 1425 C C . TYR B 1 20 ? -5.102 -38.5 -14.602 1 89.69 20 TYR B C 1
ATOM 1427 O O . TYR B 1 20 ? -4.898 -38.719 -15.797 1 89.69 20 TYR B O 1
ATOM 1435 N N . LEU B 1 21 ? -4.23 -38.125 -13.727 1 87.56 21 LEU B N 1
ATOM 1436 C CA . LEU B 1 21 ? -2.842 -38.094 -14.164 1 87.56 21 LEU B CA 1
ATOM 1437 C C . LEU B 1 21 ? -2.287 -39.5 -14.312 1 87.56 21 LEU B C 1
ATOM 1439 O O . LEU B 1 21 ? -2.439 -40.312 -13.414 1 87.56 21 LEU B O 1
ATOM 1443 N N . THR B 1 22 ? -1.815 -39.75 -15.375 1 81.31 22 THR B N 1
ATOM 1444 C CA . THR B 1 22 ? -1.428 -41.125 -15.734 1 81.31 22 THR B CA 1
ATOM 1445 C C . THR B 1 22 ? -0.198 -41.562 -14.945 1 81.31 22 THR B C 1
ATOM 1447 O O . THR B 1 22 ? -0.108 -42.719 -14.523 1 81.31 22 THR B O 1
ATOM 1450 N N . GLU B 1 23 ? 0.714 -40.594 -14.773 1 80.81 23 GLU B N 1
ATOM 1451 C CA . GLU B 1 23 ? 1.915 -40.938 -14.016 1 80.81 23 GLU B CA 1
ATOM 1452 C C . GLU B 1 23 ? 1.646 -40.906 -12.516 1 80.81 23 GLU B C 1
ATOM 1454 O O . GLU B 1 23 ? 0.869 -40.062 -12.031 1 80.81 23 GLU B O 1
ATOM 1459 N N . LYS B 1 24 ? 2.289 -41.812 -11.789 1 85.94 24 LYS B N 1
ATOM 1460 C CA . LYS B 1 24 ? 2.057 -41.938 -10.352 1 85.94 24 LYS B CA 1
ATOM 1461 C C . LYS B 1 24 ? 3.045 -41.094 -9.562 1 85.94 24 LYS B C 1
ATOM 1463 O O . LYS B 1 24 ? 3.102 -41.188 -8.328 1 85.94 24 LYS B O 1
ATOM 1468 N N . ASN B 1 25 ? 3.756 -40.281 -10.258 1 91.44 25 ASN B N 1
ATOM 1469 C CA . ASN B 1 25 ? 4.699 -39.406 -9.578 1 91.44 25 ASN B CA 1
ATOM 1470 C C . ASN B 1 25 ? 3.982 -38.281 -8.844 1 91.44 25 ASN B C 1
ATOM 1472 O O . ASN B 1 25 ? 2.994 -37.719 -9.344 1 91.44 25 ASN B O 1
ATOM 1476 N N . ASP B 1 26 ? 4.5 -37.938 -7.703 1 94.44 26 ASP B N 1
ATOM 1477 C CA . ASP B 1 26 ? 3.959 -36.812 -6.973 1 94.44 26 ASP B CA 1
ATOM 1478 C C . ASP B 1 26 ? 4.043 -35.531 -7.801 1 94.44 26 ASP B C 1
ATOM 1480 O O . ASP B 1 26 ? 4.812 -35.469 -8.766 1 94.44 26 ASP B O 1
ATOM 1484 N N . VAL B 1 27 ? 3.189 -34.562 -7.402 1 95.38 27 VAL B N 1
ATOM 1485 C CA . VAL B 1 27 ? 3.16 -33.312 -8.125 1 95.38 27 VAL B CA 1
ATOM 1486 C C . VAL B 1 27 ? 3.346 -32.156 -7.141 1 95.38 27 VAL B C 1
ATOM 1488 O O . VAL B 1 27 ? 3.131 -32.312 -5.934 1 95.38 27 VAL B O 1
ATOM 1491 N N . TYR B 1 28 ? 3.793 -31.062 -7.648 1 95.62 28 TYR B N 1
ATOM 1492 C CA . TYR B 1 28 ? 3.965 -29.844 -6.855 1 95.62 28 TYR B CA 1
ATOM 1493 C C . TYR B 1 28 ? 3.766 -28.594 -7.715 1 95.62 28 TYR B C 1
ATOM 1495 O O . TYR B 1 28 ? 3.781 -28.672 -8.945 1 95.62 28 TYR B O 1
ATOM 1503 N N . LEU B 1 29 ? 3.473 -27.547 -7.035 1 96.69 29 LEU B N 1
ATOM 1504 C CA . LEU B 1 29 ? 3.283 -26.25 -7.699 1 96.69 29 LEU B CA 1
ATOM 1505 C C . LEU B 1 29 ? 4.457 -25.312 -7.418 1 96.69 29 LEU B C 1
ATOM 1507 O O . LEU B 1 29 ? 4.887 -25.188 -6.27 1 96.69 29 LEU B O 1
ATOM 1511 N N . SER B 1 30 ? 5.027 -24.812 -8.43 1 97 30 SER B N 1
ATOM 1512 C CA . SER B 1 30 ? 6.016 -23.734 -8.305 1 97 30 SER B CA 1
ATOM 1513 C C . SER B 1 30 ? 5.398 -22.375 -8.594 1 97 30 SER B C 1
ATOM 1515 O O . SER B 1 30 ? 4.664 -22.219 -9.57 1 97 30 SER B O 1
ATOM 1517 N N . VAL B 1 31 ? 5.684 -21.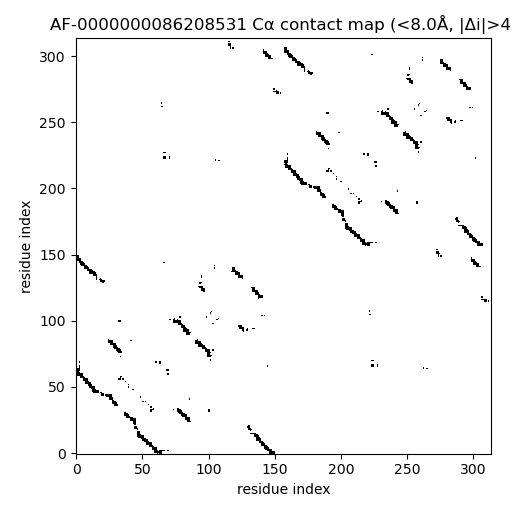406 -7.695 1 98.19 31 VAL B N 1
ATOM 1518 C CA . VAL B 1 31 ? 5.121 -20.062 -7.828 1 98.19 31 VAL B CA 1
ATOM 1519 C C . VAL B 1 31 ? 6.246 -19.031 -7.824 1 98.19 31 VAL B C 1
ATOM 1521 O O . VAL B 1 31 ? 7.129 -19.078 -6.965 1 98.19 31 VAL B O 1
ATOM 1524 N N . CYS B 1 32 ? 6.258 -18.172 -8.812 1 98.69 32 CYS B N 1
ATOM 1525 C CA . CYS B 1 32 ? 7.215 -17.078 -8.852 1 98.69 32 CYS B CA 1
ATOM 1526 C C . CYS B 1 32 ? 6.5 -15.727 -8.844 1 98.69 32 CYS B C 1
ATOM 1528 O O . CYS B 1 32 ? 5.656 -15.469 -9.703 1 98.69 32 CYS B O 1
ATOM 1530 N N . ILE B 1 33 ? 6.742 -14.906 -7.891 1 98.5 33 ILE B N 1
ATOM 1531 C CA . ILE B 1 33 ? 6.195 -13.562 -7.75 1 98.5 33 ILE B CA 1
ATOM 1532 C C . ILE B 1 33 ? 7.281 -12.617 -7.242 1 98.5 33 ILE B C 1
ATOM 1534 O O . ILE B 1 33 ? 8.055 -12.969 -6.348 1 98.5 33 ILE B O 1
ATOM 1538 N N . LEU B 1 34 ? 7.398 -11.422 -7.82 1 98.06 34 LEU B N 1
ATOM 1539 C CA . LEU B 1 34 ? 8.312 -10.383 -7.363 1 98.06 34 LEU B CA 1
ATOM 1540 C C . LEU B 1 34 ? 9.758 -10.875 -7.391 1 98.06 34 LEU B C 1
ATOM 1542 O O . LEU B 1 34 ? 10.539 -10.57 -6.488 1 98.06 34 LEU B O 1
ATOM 1546 N N . GLY B 1 35 ? 10.102 -11.695 -8.328 1 96.56 35 GLY B N 1
ATOM 1547 C CA . GLY B 1 35 ? 11.469 -12.164 -8.523 1 96.56 35 GLY B CA 1
ATOM 1548 C C . GLY B 1 35 ? 11.836 -13.312 -7.605 1 96.56 35 GLY B C 1
ATOM 1549 O O . GLY B 1 35 ? 12.984 -13.758 -7.586 1 96.56 35 GLY B O 1
ATOM 1550 N N . GLN B 1 36 ? 10.969 -13.766 -6.801 1 98.38 36 GLN B N 1
ATOM 1551 C CA . GLN B 1 36 ? 11.18 -14.898 -5.906 1 98.38 36 GLN B CA 1
ATOM 1552 C C . GLN B 1 36 ? 10.359 -16.109 -6.348 1 98.38 36 GLN B C 1
ATOM 1554 O O . GLN B 1 36 ? 9.227 -15.961 -6.801 1 98.38 36 GLN B O 1
ATOM 1559 N N . CYS B 1 37 ? 10.969 -17.297 -6.172 1 97.88 37 CYS B N 1
ATOM 1560 C CA . CYS B 1 37 ? 10.281 -18.531 -6.527 1 97.88 37 CYS B CA 1
ATOM 1561 C C . CYS B 1 37 ? 10.195 -19.469 -5.328 1 97.88 37 CYS B C 1
ATOM 1563 O O . CYS B 1 37 ? 11.164 -19.609 -4.574 1 97.88 37 CYS B O 1
ATOM 1565 N N . LYS B 1 38 ? 9.023 -19.984 -5.16 1 97.5 38 LYS B N 1
ATOM 1566 C CA . LYS B 1 38 ? 8.773 -20.938 -4.082 1 97.5 38 LYS B CA 1
ATOM 1567 C C . LYS B 1 38 ? 7.977 -22.141 -4.586 1 97.5 38 LYS B C 1
ATOM 1569 O O . LYS B 1 38 ? 7.273 -22.047 -5.594 1 97.5 38 LYS B O 1
ATOM 1574 N N . GLU B 1 39 ? 8.062 -23.25 -3.867 1 95.56 39 GLU B N 1
ATOM 1575 C CA . GLU B 1 39 ? 7.363 -24.469 -4.262 1 95.56 39 GLU B CA 1
ATOM 1576 C C . GLU B 1 39 ? 6.504 -25 -3.121 1 95.56 39 GLU B C 1
ATOM 1578 O O . GLU B 1 39 ? 6.848 -24.844 -1.947 1 95.56 39 GLU B O 1
ATOM 1583 N N . THR B 1 40 ? 5.41 -25.594 -3.498 1 96.12 40 THR B N 1
ATOM 1584 C CA . THR B 1 40 ? 4.578 -26.281 -2.51 1 96.12 40 THR B CA 1
ATOM 1585 C C . THR B 1 40 ? 5.168 -27.625 -2.145 1 96.12 40 THR B C 1
ATOM 1587 O O . THR B 1 40 ? 6.129 -28.078 -2.771 1 96.12 40 THR B O 1
ATOM 1590 N N . ASP B 1 41 ? 4.613 -28.188 -1.09 1 93.56 41 ASP B N 1
ATOM 1591 C CA . ASP B 1 41 ? 4.906 -29.609 -0.836 1 93.56 41 ASP B CA 1
ATOM 1592 C C . ASP B 1 41 ? 4.422 -30.484 -1.99 1 93.56 41 ASP B C 1
ATOM 1594 O O . ASP B 1 41 ? 3.605 -30.047 -2.807 1 93.56 41 ASP B O 1
ATOM 1598 N N . CYS B 1 42 ? 5.012 -31.703 -1.991 1 93.88 42 CYS B N 1
ATOM 1599 C CA . CYS B 1 42 ? 4.586 -32.656 -2.998 1 93.88 42 CYS B CA 1
ATOM 1600 C C . CYS B 1 42 ? 3.305 -33.375 -2.568 1 93.88 42 CYS B C 1
ATOM 1602 O O . CYS B 1 42 ? 3.125 -33.656 -1.387 1 93.88 42 CY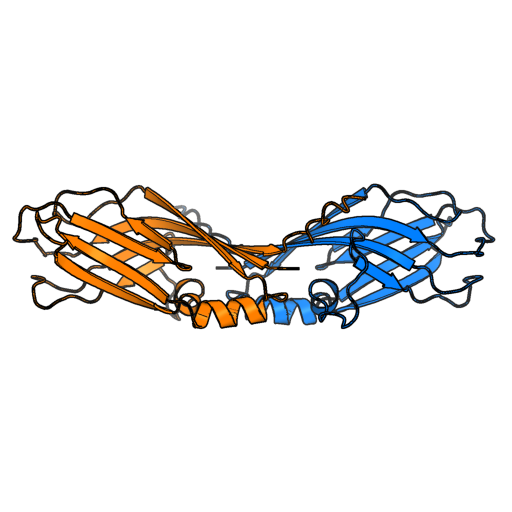S B O 1
ATOM 1604 N N . LEU B 1 43 ? 2.451 -33.594 -3.523 1 95.12 43 LEU B N 1
ATOM 1605 C CA . LEU B 1 43 ? 1.188 -34.281 -3.291 1 95.12 43 LEU B CA 1
ATOM 1606 C C . LEU B 1 43 ? 1.027 -35.438 -4.25 1 95.12 43 LEU B C 1
ATOM 1608 O O . LEU B 1 43 ? 1.587 -35.438 -5.348 1 95.12 43 LEU B O 1
ATOM 1612 N N . PRO B 1 44 ? 0.249 -36.438 -3.803 1 95.31 44 PRO B N 1
ATOM 1613 C CA . PRO B 1 44 ? -0.122 -37.469 -4.781 1 95.31 44 PRO B CA 1
ATOM 1614 C C . PRO B 1 44 ? -0.859 -36.906 -5.988 1 95.31 44 PRO B C 1
ATOM 1616 O O . PRO B 1 44 ? -1.593 -35.906 -5.855 1 95.31 44 PRO B O 1
ATOM 1619 N N . PRO B 1 45 ? -0.707 -37.469 -7.105 1 93.94 45 PRO B N 1
ATOM 1620 C CA . PRO B 1 45 ? -1.257 -36.906 -8.352 1 93.94 45 PRO B CA 1
ATOM 1621 C C . PRO B 1 45 ? -2.74 -37.219 -8.523 1 93.94 45 PRO B C 1
ATOM 1623 O O . PRO B 1 45 ? -3.135 -37.812 -9.539 1 93.94 45 PRO B O 1
ATOM 1626 N N . VAL B 1 46 ? -3.529 -36.906 -7.613 1 95.12 46 VAL B N 1
ATOM 1627 C CA . VAL B 1 46 ? -4.969 -37.125 -7.652 1 95.12 46 VAL B CA 1
ATOM 1628 C C . VAL B 1 46 ? -5.707 -35.812 -7.426 1 95.12 46 VAL B C 1
ATOM 1630 O O . VAL B 1 46 ? -5.551 -35.156 -6.375 1 95.12 46 VAL B O 1
ATOM 1633 N N . PHE B 1 47 ? -6.535 -35.469 -8.297 1 95.31 47 PHE B N 1
ATOM 1634 C CA . PHE B 1 47 ? -7.344 -34.25 -8.156 1 95.31 47 PHE B CA 1
ATOM 1635 C C . PHE B 1 47 ? -8.547 -34.531 -7.258 1 95.31 47 PHE B C 1
ATOM 1637 O O . PHE B 1 47 ? -9.102 -35.625 -7.254 1 95.31 47 PHE B O 1
ATOM 1644 N N . PRO B 1 48 ? -9.023 -33.5 -6.707 1 96 48 PRO B N 1
ATOM 1645 C CA . PRO B 1 48 ? -8.414 -32.156 -6.574 1 96 48 PRO B CA 1
ATOM 1646 C C . PRO B 1 48 ? -7.148 -32.188 -5.719 1 96 48 PRO B C 1
ATOM 1648 O O . PRO B 1 48 ? -7.062 -32.938 -4.75 1 96 48 PRO B O 1
ATOM 1651 N N . LEU B 1 49 ? -6.176 -31.453 -6.113 1 96.31 49 LEU B N 1
ATOM 1652 C CA . LEU B 1 49 ? -4.977 -31.234 -5.309 1 96.31 49 LEU B CA 1
ATOM 1653 C C . LEU B 1 49 ? -5.223 -30.188 -4.234 1 96.31 49 LEU B C 1
ATOM 1655 O O . LEU B 1 49 ? -5.414 -29 -4.543 1 96.31 49 LEU B O 1
ATOM 1659 N N . LEU B 1 50 ? -5.195 -30.484 -3.047 1 95.19 50 LEU B N 1
ATOM 1660 C CA . LEU B 1 50 ? -5.465 -29.562 -1.94 1 95.19 50 LEU B CA 1
ATOM 1661 C C . LEU B 1 50 ? -4.164 -29.094 -1.294 1 95.19 50 LEU B C 1
ATOM 1663 O O . LEU B 1 50 ? -3.391 -29.922 -0.789 1 95.19 50 LEU B O 1
ATOM 1667 N N . PHE B 1 51 ? -4.082 -27.781 -1.4 1 91.25 51 PHE B N 1
ATOM 1668 C CA . PHE B 1 51 ? -2.867 -27.203 -0.85 1 91.25 51 PHE B CA 1
ATOM 1669 C C . PHE B 1 51 ? -3.17 -26.422 0.431 1 91.25 51 PHE B C 1
ATOM 1671 O O . PHE B 1 51 ? -4.242 -25.844 0.569 1 91.25 51 PHE B O 1
ATOM 1678 N N . HIS B 1 52 ? -2.447 -26.547 1.542 1 82.56 52 HIS B N 1
ATOM 1679 C CA . HIS B 1 52 ? -2.609 -25.75 2.756 1 82.56 52 HIS B CA 1
ATOM 1680 C C . HIS B 1 52 ? -1.35 -24.953 3.061 1 82.56 52 HIS B C 1
ATOM 1682 O O . HIS B 1 52 ? -0.774 -25.078 4.145 1 82.56 52 HIS B O 1
ATOM 1688 N N . GLU B 1 53 ? -0.978 -24.266 2.061 1 87.06 53 GLU B N 1
ATOM 1689 C CA . GLU B 1 53 ? 0.293 -23.578 2.273 1 87.06 53 GLU B CA 1
ATOM 1690 C C . GLU B 1 53 ? 0.146 -22.062 2.088 1 87.06 53 GLU B C 1
ATOM 1692 O O . GLU B 1 53 ? -0.542 -21.609 1.17 1 87.06 53 GLU B O 1
ATOM 1697 N N . LYS B 1 54 ? 0.692 -21.297 2.945 1 92.56 54 LYS B N 1
ATOM 1698 C CA . LYS B 1 54 ? 0.818 -19.844 2.826 1 92.56 54 LYS B CA 1
ATOM 1699 C C . LYS B 1 54 ? 2.223 -19.453 2.381 1 92.56 54 LYS B C 1
ATOM 1701 O O . LYS B 1 54 ? 3.213 -19.969 2.904 1 92.56 54 LYS B O 1
ATOM 1706 N N . MET B 1 55 ? 2.281 -18.656 1.366 1 96.94 55 MET B N 1
ATOM 1707 C CA . MET B 1 55 ? 3.557 -18.172 0.845 1 96.94 55 MET B CA 1
ATOM 1708 C C . MET B 1 55 ? 3.633 -16.656 0.922 1 96.94 55 MET B C 1
ATOM 1710 O O . MET B 1 55 ? 2.625 -15.961 0.747 1 96.94 55 MET B O 1
ATOM 1714 N N . TRP B 1 56 ? 4.863 -16.156 1.198 1 97.38 56 TRP B N 1
ATOM 1715 C CA . TRP B 1 56 ? 5.09 -14.711 1.269 1 97.38 56 TRP B CA 1
ATOM 1716 C C . TRP B 1 56 ? 6.18 -14.281 0.29 1 97.38 56 TRP B C 1
ATOM 1718 O O . TRP B 1 56 ? 7.258 -14.883 0.25 1 97.38 56 TRP B O 1
ATOM 1728 N N . PHE B 1 57 ? 5.824 -13.289 -0.483 1 98.31 57 PHE B N 1
ATOM 1729 C CA . PHE B 1 57 ? 6.777 -12.703 -1.422 1 98.31 57 PHE B CA 1
ATOM 1730 C C . PHE B 1 57 ? 6.945 -11.211 -1.168 1 98.31 57 PHE B C 1
ATOM 1732 O O . PHE B 1 57 ? 5.965 -10.5 -0.933 1 98.31 57 PHE B O 1
ATOM 1739 N N . GLU B 1 58 ? 8.172 -10.711 -1.184 1 97.88 58 GLU B N 1
ATOM 1740 C CA . GLU B 1 58 ? 8.367 -9.281 -0.936 1 97.88 58 GLU B CA 1
ATOM 1741 C C . GLU B 1 58 ? 9.469 -8.719 -1.827 1 97.88 58 GLU B C 1
ATOM 1743 O O . GLU B 1 58 ? 10.359 -9.445 -2.266 1 97.88 58 GLU B O 1
ATOM 1748 N N . LYS B 1 59 ? 9.383 -7.539 -2.131 1 97.62 59 LYS B N 1
ATOM 1749 C CA . LYS B 1 59 ? 10.383 -6.805 -2.9 1 97.62 59 LYS B CA 1
ATOM 1750 C C . LYS B 1 59 ? 10.375 -5.324 -2.535 1 97.62 59 LYS B C 1
ATOM 1752 O O . LYS B 1 59 ? 9.312 -4.715 -2.4 1 97.62 59 LYS B O 1
ATOM 1757 N N . VAL B 1 60 ? 11.555 -4.754 -2.285 1 95.56 60 VAL B N 1
ATOM 1758 C CA . VAL B 1 60 ? 11.703 -3.314 -2.096 1 95.56 60 VAL B CA 1
ATOM 1759 C C . VAL B 1 60 ? 12.039 -2.65 -3.43 1 95.56 60 VAL B C 1
ATOM 1761 O O . VAL B 1 60 ? 13.023 -3.004 -4.078 1 95.56 60 VAL B O 1
ATOM 1764 N N . PHE B 1 61 ? 11.203 -1.789 -3.844 1 94.38 61 PHE B N 1
ATOM 1765 C CA . PHE B 1 61 ? 11.477 -0.984 -5.027 1 94.38 61 PHE B CA 1
ATOM 1766 C C . PHE B 1 61 ? 12.203 0.302 -4.652 1 94.38 61 PHE B C 1
ATOM 1768 O O . PHE B 1 61 ? 11.57 1.323 -4.383 1 94.38 61 PHE B O 1
ATOM 1775 N N . GLU B 1 62 ? 13.492 0.314 -4.746 1 89.12 62 GLU B N 1
ATOM 1776 C CA . GLU B 1 62 ? 14.359 1.352 -4.199 1 89.12 62 GLU B CA 1
ATOM 1777 C C . GLU B 1 62 ? 14.125 2.689 -4.895 1 89.12 62 GLU B C 1
ATOM 1779 O O . GLU B 1 62 ? 14.227 3.746 -4.27 1 89.12 62 GLU B O 1
ATOM 1784 N N . ASP B 1 63 ? 13.789 2.623 -6.176 1 84.56 63 ASP B N 1
ATOM 1785 C CA . ASP B 1 63 ? 13.688 3.865 -6.934 1 84.56 63 ASP B CA 1
ATOM 1786 C C . ASP B 1 63 ? 12.234 4.336 -7.023 1 84.56 63 ASP B C 1
ATOM 1788 O O . ASP B 1 63 ? 11.945 5.355 -7.652 1 84.56 63 ASP B O 1
ATOM 1792 N N . ALA B 1 64 ? 11.398 3.584 -6.445 1 88.38 64 ALA B N 1
ATOM 1793 C CA . ALA B 1 64 ? 9.984 3.955 -6.52 1 88.38 64 ALA B CA 1
ATOM 1794 C C . ALA B 1 64 ? 9.562 4.75 -5.289 1 88.38 64 ALA B C 1
ATOM 1796 O O . ALA B 1 64 ? 9.539 4.219 -4.176 1 88.38 64 ALA B O 1
ATOM 1797 N N . THR B 1 65 ? 9.211 6.047 -5.48 1 84.31 65 THR B N 1
ATOM 1798 C CA . THR B 1 65 ? 8.836 6.914 -4.371 1 84.31 65 THR B CA 1
ATOM 1799 C C . THR B 1 65 ? 7.336 7.191 -4.383 1 84.31 65 THR B C 1
ATOM 1801 O O . THR B 1 65 ? 6.82 7.898 -3.514 1 84.31 65 THR B O 1
ATOM 1804 N N . ASP B 1 66 ? 6.633 6.602 -5.332 1 89.31 66 ASP B N 1
ATOM 1805 C CA . ASP B 1 66 ? 5.191 6.754 -5.5 1 89.31 66 ASP B CA 1
ATOM 1806 C C . ASP B 1 66 ? 4.543 5.434 -5.914 1 89.31 66 ASP B C 1
ATOM 1808 O O . ASP B 1 66 ? 5.121 4.672 -6.691 1 89.31 66 ASP B O 1
ATOM 1812 N N . PRO B 1 67 ? 3.303 5.223 -5.414 1 92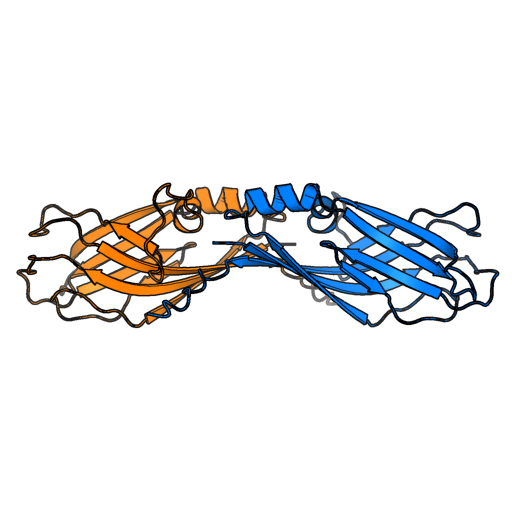.31 67 PRO B N 1
ATOM 1813 C CA . PRO B 1 67 ? 2.627 3.969 -5.75 1 92.31 67 PRO B CA 1
ATOM 1814 C C . PRO B 1 67 ? 2.416 3.799 -7.254 1 92.31 67 PRO B C 1
ATOM 1816 O O . PRO B 1 67 ? 2.328 2.67 -7.746 1 92.31 67 PRO B O 1
ATOM 1819 N N . ILE B 1 68 ? 2.303 4.895 -8.008 1 93 68 ILE B N 1
ATOM 1820 C CA . ILE B 1 68 ? 2.104 4.812 -9.453 1 93 68 ILE B CA 1
ATOM 1821 C C . ILE B 1 68 ? 3.311 4.137 -10.102 1 93 68 ILE B C 1
ATOM 1823 O O . ILE B 1 68 ? 3.154 3.311 -11 1 93 68 ILE B O 1
ATOM 1827 N N . ILE B 1 69 ? 4.527 4.52 -9.625 1 93.38 69 ILE B N 1
ATOM 1828 C CA . ILE B 1 69 ? 5.758 3.934 -10.148 1 93.38 69 ILE B CA 1
ATOM 1829 C C . ILE B 1 69 ? 5.812 2.449 -9.797 1 93.38 69 ILE B C 1
ATOM 1831 O O . ILE B 1 69 ? 6.238 1.628 -10.609 1 93.38 69 ILE B O 1
ATOM 1835 N N . VAL B 1 70 ? 5.363 2.088 -8.57 1 95 70 VAL B N 1
ATOM 1836 C CA . VAL B 1 70 ? 5.336 0.692 -8.141 1 95 70 VAL B CA 1
ATOM 1837 C C . VAL B 1 70 ? 4.477 -0.125 -9.102 1 95 70 VAL B C 1
ATOM 1839 O O . VAL B 1 70 ? 4.887 -1.194 -9.555 1 95 70 VAL B O 1
ATOM 1842 N N . VAL B 1 71 ? 3.297 0.365 -9.422 1 94.62 71 VAL B N 1
ATOM 1843 C CA . VAL B 1 71 ? 2.373 -0.339 -10.305 1 94.62 71 VAL B CA 1
ATOM 1844 C C . VAL B 1 71 ? 3.02 -0.54 -11.672 1 94.62 71 VAL B C 1
ATOM 1846 O O . VAL B 1 71 ? 2.896 -1.609 -12.273 1 94.62 71 VAL B O 1
ATOM 1849 N N . GLU B 1 72 ? 3.678 0.5 -12.148 1 95.31 72 GLU B N 1
ATOM 1850 C CA . GLU B 1 72 ? 4.379 0.392 -13.422 1 95.31 72 GLU B CA 1
ATOM 1851 C C . GLU B 1 72 ? 5.449 -0.695 -13.375 1 95.31 72 GLU B C 1
ATOM 1853 O O . GLU B 1 72 ? 5.617 -1.452 -14.328 1 95.31 72 GLU B O 1
ATOM 1858 N N . LEU B 1 73 ? 6.152 -0.777 -12.297 1 97.19 73 LEU B N 1
ATOM 1859 C CA . LEU B 1 73 ? 7.215 -1.767 -12.148 1 97.19 73 LEU B CA 1
ATOM 1860 C C . LEU B 1 73 ? 6.633 -3.168 -11.984 1 97.19 73 LEU B C 1
ATOM 1862 O O . LEU B 1 73 ? 7.211 -4.141 -12.469 1 97.19 73 LEU B O 1
ATOM 1866 N N . LEU B 1 74 ? 5.492 -3.246 -11.281 1 97.06 74 LEU B N 1
ATOM 1867 C CA . LEU B 1 74 ? 4.809 -4.531 -11.172 1 97.06 74 LEU B CA 1
ATOM 1868 C C . LEU B 1 74 ? 4.406 -5.051 -12.547 1 97.06 74 LEU B C 1
ATOM 1870 O O . LEU B 1 74 ? 4.445 -6.258 -12.797 1 97.06 74 LEU B O 1
ATOM 1874 N N . GLU B 1 75 ? 4.012 -4.145 -13.453 1 96.44 75 GLU B N 1
ATOM 1875 C CA . GLU B 1 75 ? 3.619 -4.531 -14.805 1 96.44 75 GLU B CA 1
ATOM 1876 C C . GLU B 1 75 ? 4.797 -5.133 -15.57 1 96.44 75 GLU B C 1
ATOM 1878 O O . GLU B 1 75 ? 4.602 -5.941 -16.484 1 96.44 75 GLU B O 1
ATOM 1883 N N . LYS B 1 76 ? 6.016 -4.746 -15.25 1 96.88 76 LYS B N 1
ATOM 1884 C CA . LYS B 1 76 ? 7.23 -5.25 -15.891 1 96.88 76 LYS B CA 1
ATOM 1885 C C . LYS B 1 76 ? 7.688 -6.555 -15.242 1 96.88 76 LYS B C 1
ATOM 1887 O O . LYS B 1 76 ? 8.586 -7.227 -15.758 1 96.88 76 LYS B O 1
ATOM 1892 N N . ASN B 1 77 ? 7.195 -6.863 -14.07 1 97.44 77 ASN B N 1
ATOM 1893 C CA . ASN B 1 77 ? 7.461 -8.133 -13.406 1 97.44 77 ASN B CA 1
ATOM 1894 C C . ASN B 1 77 ? 6.516 -9.227 -13.891 1 97.44 77 ASN B C 1
ATOM 1896 O O . ASN B 1 77 ? 5.422 -8.938 -14.383 1 97.44 77 ASN B O 1
ATOM 1900 N N . MET B 1 78 ? 6.906 -10.461 -13.734 1 98.06 78 MET B N 1
ATOM 1901 C CA . MET B 1 78 ? 6.074 -11.578 -14.164 1 98.06 78 MET B CA 1
ATOM 1902 C C . MET B 1 78 ? 5.727 -12.477 -12.977 1 98.06 78 MET B C 1
ATOM 1904 O O . MET B 1 78 ? 6.57 -12.734 -12.117 1 98.06 78 MET B O 1
ATOM 1908 N N . THR B 1 79 ? 4.5 -12.867 -12.938 1 98.38 79 THR B N 1
ATOM 1909 C CA . THR B 1 79 ? 4.031 -13.906 -12.023 1 98.38 79 THR B CA 1
ATOM 1910 C C . THR B 1 79 ? 3.826 -15.227 -12.766 1 98.38 79 THR B C 1
ATOM 1912 O O . THR B 1 79 ? 3.227 -15.25 -13.836 1 98.38 79 THR B O 1
ATOM 1915 N N . LYS B 1 80 ? 4.355 -16.266 -12.18 1 98.62 80 LYS B N 1
ATOM 1916 C CA . LYS B 1 80 ? 4.301 -17.578 -12.844 1 98.62 80 LYS B CA 1
ATOM 1917 C C . LYS B 1 80 ? 3.83 -18.656 -11.883 1 98.62 80 LYS B C 1
ATOM 1919 O O . LYS B 1 80 ? 4.23 -18.688 -10.719 1 98.62 80 LYS B O 1
ATOM 1924 N N . PHE B 1 81 ? 2.951 -19.516 -12.352 1 98.12 81 PHE B N 1
ATOM 1925 C CA . PHE B 1 81 ? 2.551 -20.766 -11.711 1 98.12 81 PHE B CA 1
ATOM 1926 C C . PHE B 1 81 ? 2.871 -21.953 -12.609 1 98.12 81 PHE B C 1
ATOM 1928 O O . PHE B 1 81 ? 2.539 -21.953 -13.797 1 98.12 81 PHE B O 1
ATOM 1935 N N . ARG B 1 82 ? 3.545 -22.906 -12.062 1 97.19 82 ARG B N 1
ATOM 1936 C CA . ARG B 1 82 ? 3.877 -24.109 -12.82 1 97.19 82 ARG B CA 1
ATOM 1937 C C . ARG B 1 82 ? 3.535 -25.375 -12.016 1 97.19 82 ARG B C 1
ATOM 1939 O O . ARG B 1 82 ? 4.078 -25.578 -10.93 1 97.19 82 ARG B O 1
ATOM 1946 N N . LEU B 1 83 ? 2.631 -26.109 -12.547 1 96.56 83 LEU B N 1
ATOM 1947 C CA . LEU B 1 83 ? 2.357 -27.438 -12.008 1 96.56 83 LEU B CA 1
ATOM 1948 C C . LEU B 1 83 ? 3.283 -28.484 -12.633 1 96.56 83 LEU B C 1
ATOM 1950 O O . LEU B 1 83 ? 3.307 -28.641 -13.852 1 96.56 83 LEU B O 1
ATOM 1954 N N . SER B 1 84 ? 3.982 -29.266 -11.711 1 95.06 84 SER B N 1
ATOM 1955 C CA . SER B 1 84 ? 4.98 -30.188 -12.242 1 95.06 84 SER B CA 1
ATOM 1956 C C . SER B 1 84 ? 4.887 -31.547 -11.562 1 95.06 84 SER B C 1
ATOM 1958 O O . SER B 1 84 ? 4.391 -31.656 -10.438 1 95.06 84 SER B O 1
ATOM 1960 N N . GLU B 1 85 ? 5.348 -32.531 -12.305 1 93.12 85 GLU B N 1
ATOM 1961 C CA . GLU B 1 85 ? 5.543 -33.844 -11.75 1 93.12 85 GLU B CA 1
ATOM 1962 C C . GLU B 1 85 ? 6.957 -34.031 -11.211 1 93.12 85 GLU B C 1
ATOM 1964 O O . GLU B 1 85 ? 7.922 -33.594 -11.836 1 93.12 85 GLU B O 1
ATOM 1969 N N . LEU B 1 86 ? 6.922 -34.562 -10.055 1 91.06 86 LEU B N 1
ATOM 1970 C CA . LEU B 1 86 ? 8.227 -34.844 -9.477 1 91.06 86 LEU B CA 1
ATOM 1971 C C . LEU B 1 86 ? 8.859 -36.062 -10.156 1 91.06 86 LEU B C 1
ATOM 1973 O O . LEU B 1 86 ? 8.406 -37.188 -9.969 1 91.06 86 LEU B O 1
ATOM 1977 N N . ILE B 1 87 ? 9.914 -35.812 -11 1 85 87 ILE B N 1
ATOM 1978 C CA . ILE B 1 87 ? 10.648 -36.875 -11.641 1 85 87 ILE B CA 1
ATOM 1979 C C . ILE B 1 87 ? 12.141 -36.75 -11.359 1 85 87 ILE B C 1
ATOM 1981 O O . ILE B 1 87 ? 12.609 -35.656 -11.016 1 85 87 ILE B O 1
ATOM 1985 N N . PRO B 1 88 ? 12.836 -37.969 -11.336 1 77.56 88 PRO B N 1
ATOM 1986 C CA . PRO B 1 88 ? 14.266 -37.969 -10.992 1 77.56 88 PRO B CA 1
ATOM 1987 C C . PRO B 1 88 ? 15.055 -36.938 -11.797 1 77.56 88 PRO B C 1
ATOM 1989 O O . PRO B 1 88 ? 16.078 -36.438 -11.32 1 77.56 88 PRO B O 1
ATOM 1992 N N . SER B 1 89 ? 14.836 -36.688 -12.875 1 74.88 89 SER B N 1
ATOM 1993 C CA . SER B 1 89 ? 15.547 -35.625 -13.609 1 74.88 89 SER B CA 1
ATOM 1994 C C . SER B 1 89 ? 15.008 -34.25 -13.266 1 74.88 89 SER B C 1
ATOM 1996 O O . SER B 1 89 ? 14.938 -33.875 -12.086 1 74.88 89 SER B O 1
ATOM 1998 N N . ASP B 1 90 ? 14.625 -33.469 -14.203 1 65.81 90 ASP B N 1
ATOM 1999 C CA . ASP B 1 90 ? 14.023 -32.156 -13.984 1 65.81 90 ASP B CA 1
ATOM 2000 C C . ASP B 1 90 ? 12.5 -32.219 -14 1 65.81 90 ASP B C 1
ATOM 2002 O O . ASP B 1 90 ? 11.93 -33.062 -14.711 1 65.81 90 ASP B O 1
ATOM 2006 N N . GLY B 1 91 ? 11.828 -31.766 -12.938 1 67.5 91 GLY B N 1
ATOM 2007 C CA . GLY B 1 91 ? 10.375 -31.719 -12.953 1 67.5 91 GLY B CA 1
ATOM 2008 C C . GLY B 1 91 ? 9.805 -31.516 -14.344 1 67.5 91 GLY B C 1
ATOM 2009 O O . GLY B 1 91 ? 10.453 -30.906 -15.211 1 67.5 91 GLY B O 1
ATOM 2010 N N . LYS B 1 92 ? 8.852 -32.438 -14.68 1 87.62 92 LYS B N 1
ATOM 2011 C CA . LYS B 1 92 ? 8.109 -32.281 -15.93 1 87.62 92 LYS B CA 1
ATOM 2012 C C . LYS B 1 92 ? 6.895 -31.375 -15.727 1 87.62 92 LYS B C 1
ATOM 2014 O O . LYS B 1 92 ? 6.012 -31.672 -14.922 1 87.62 92 LYS B O 1
ATOM 2019 N N . GLU B 1 93 ? 6.848 -30.312 -16.422 1 93.25 93 GLU B N 1
ATOM 2020 C CA . GLU B 1 93 ? 5.746 -29.359 -16.297 1 93.25 93 GLU B CA 1
ATOM 2021 C C . GLU B 1 93 ? 4.469 -29.906 -16.938 1 93.25 93 GLU B C 1
ATOM 2023 O O . GLU B 1 93 ? 4.5 -30.422 -18.062 1 93.25 93 GLU B O 1
ATOM 2028 N N . LEU B 1 94 ? 3.438 -29.844 -1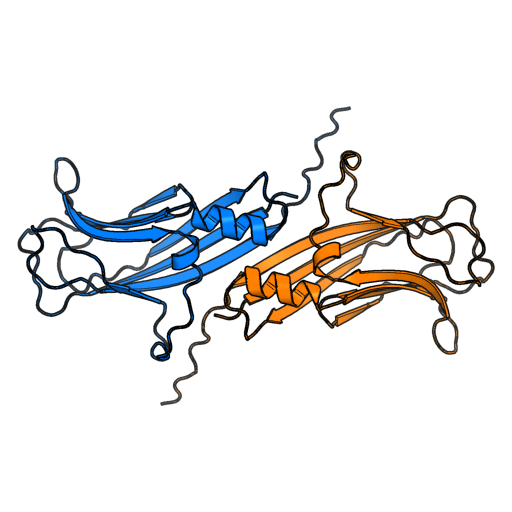6.234 1 94.69 94 LEU B N 1
ATOM 2029 C CA . LEU B 1 94 ? 2.135 -30.328 -16.688 1 94.69 94 LEU B CA 1
ATOM 2030 C C . LEU B 1 94 ? 1.259 -29.156 -17.141 1 94.69 94 LEU B C 1
ATOM 2032 O O . LEU B 1 94 ? 0.619 -29.234 -18.188 1 94.69 94 LEU B O 1
ATOM 2036 N N . ALA B 1 95 ? 1.212 -28.172 -16.406 1 96.5 95 ALA B N 1
ATOM 2037 C CA . ALA B 1 95 ? 0.381 -27 -16.672 1 96.5 95 ALA B CA 1
ATOM 2038 C C . ALA B 1 95 ? 1.048 -25.719 -16.156 1 96.5 95 ALA B C 1
ATOM 2040 O O . ALA B 1 95 ? 1.957 -25.781 -15.32 1 96.5 95 ALA B O 1
ATOM 2041 N N . PHE B 1 96 ? 0.604 -24.578 -16.703 1 97.88 96 PHE B N 1
ATOM 2042 C CA . PHE B 1 96 ? 1.258 -23.344 -16.297 1 97.88 96 PHE B CA 1
ATOM 2043 C C . PHE B 1 96 ? 0.318 -22.156 -16.453 1 97.88 96 PHE B C 1
ATOM 2045 O O . PHE B 1 96 ? -0.687 -22.234 -17.156 1 97.88 96 PHE B O 1
ATOM 2052 N N . TYR B 1 97 ? 0.555 -21.125 -15.773 1 98 97 TYR B N 1
ATOM 2053 C CA . TYR B 1 97 ? -0.056 -19.812 -15.891 1 98 97 TYR B CA 1
ATOM 2054 C C . TYR B 1 97 ? 0.981 -18.703 -15.703 1 98 97 TYR B C 1
ATOM 2056 O O . TYR B 1 97 ? 1.815 -18.781 -14.805 1 98 97 TYR B O 1
ATOM 2064 N N . GLU B 1 98 ? 1 -17.781 -16.609 1 97.81 98 GLU B N 1
ATOM 2065 C CA . GLU B 1 98 ? 1.923 -16.656 -16.469 1 97.81 98 GLU B CA 1
ATOM 2066 C C . GLU B 1 98 ? 1.291 -15.359 -16.953 1 97.81 98 GLU B C 1
ATOM 2068 O O . GLU B 1 98 ? 0.564 -15.352 -17.953 1 97.81 98 GLU B O 1
ATOM 2073 N N . THR B 1 99 ? 1.455 -14.305 -16.312 1 97.25 99 THR B N 1
ATOM 2074 C CA . THR B 1 99 ? 0.974 -12.969 -16.625 1 97.25 99 THR B CA 1
ATOM 2075 C C . THR B 1 99 ? 1.828 -11.906 -15.922 1 97.25 99 THR B C 1
ATOM 2077 O O . THR B 1 99 ? 2.703 -12.242 -15.117 1 97.25 99 THR B O 1
ATOM 2080 N N . ASN B 1 100 ? 1.653 -10.68 -16.359 1 96.81 100 ASN B N 1
ATOM 2081 C CA . ASN B 1 100 ? 2.371 -9.672 -15.586 1 96.81 100 ASN B CA 1
ATOM 2082 C C . ASN B 1 100 ? 1.814 -9.539 -14.172 1 96.81 100 ASN B C 1
ATOM 2084 O O . ASN B 1 100 ? 0.623 -9.766 -13.945 1 96.81 100 ASN B O 1
ATOM 2088 N N . THR B 1 101 ? 2.654 -9.172 -13.266 1 97.69 101 THR B N 1
ATOM 2089 C CA . THR B 1 101 ? 2.342 -9.219 -11.844 1 97.69 101 THR B CA 1
ATOM 2090 C C . THR B 1 101 ? 1.249 -8.211 -11.5 1 97.69 101 THR B C 1
ATOM 2092 O O . THR B 1 101 ? 0.413 -8.461 -10.633 1 97.69 101 THR B O 1
ATOM 2095 N N . ARG B 1 102 ? 1.22 -7.047 -12.211 1 95.5 102 ARG B N 1
ATOM 2096 C CA . ARG B 1 102 ? 0.174 -6.062 -11.953 1 95.5 102 ARG B CA 1
ATOM 2097 C C . ARG B 1 102 ? -1.208 -6.648 -12.219 1 95.5 102 ARG B C 1
ATOM 2099 O O . ARG B 1 102 ? -2.098 -6.57 -11.367 1 95.5 102 ARG B O 1
ATOM 2106 N N . TYR B 1 103 ? -1.353 -7.273 -13.375 1 93.12 103 TYR B N 1
ATOM 2107 C CA . TYR B 1 103 ? -2.633 -7.848 -13.766 1 93.12 103 TYR B CA 1
ATOM 2108 C C . TYR B 1 103 ? -3.02 -9 -12.844 1 93.12 103 TYR B C 1
ATOM 2110 O O . TYR B 1 103 ? -4.203 -9.227 -12.594 1 93.12 103 TYR B O 1
ATOM 2118 N N . PHE B 1 104 ? -2.111 -9.688 -12.445 1 95.12 104 PHE B N 1
ATOM 2119 C CA . PHE B 1 104 ? -2.379 -10.797 -11.531 1 95.12 104 PHE B CA 1
ATOM 2120 C C . PHE B 1 104 ? -2.898 -10.281 -10.195 1 95.12 104 PHE B C 1
ATOM 2122 O O . PHE B 1 104 ? -3.904 -10.773 -9.68 1 95.12 104 PHE B O 1
ATOM 2129 N N . LEU B 1 105 ? -2.227 -9.328 -9.562 1 94.25 105 LEU B N 1
ATOM 2130 C CA . LEU B 1 105 ? -2.543 -8.875 -8.211 1 94.25 105 LEU B CA 1
ATOM 2131 C C . LEU B 1 105 ? -3.756 -7.949 -8.219 1 94.25 105 LEU B C 1
ATOM 2133 O O . LEU B 1 105 ? -4.504 -7.891 -7.238 1 94.25 105 LEU B O 1
ATOM 2137 N N . PHE B 1 106 ? -3.9 -7.215 -9.281 1 91 106 PHE B N 1
ATOM 2138 C CA . PHE B 1 106 ? -4.988 -6.25 -9.375 1 91 106 PHE B CA 1
ATOM 2139 C C . PHE B 1 106 ? -5.758 -6.426 -10.68 1 91 106 PHE B C 1
ATOM 2141 O O . PHE B 1 106 ? -5.766 -5.527 -11.523 1 91 106 PHE B O 1
ATOM 2148 N N . PRO B 1 107 ? -6.465 -7.535 -10.727 1 87.56 107 PRO B N 1
ATOM 2149 C CA . PRO B 1 107 ? -7.188 -7.789 -11.977 1 87.56 107 PRO B CA 1
ATOM 2150 C C . PRO B 1 107 ? -8.352 -6.82 -12.188 1 87.56 107 PRO B C 1
ATOM 2152 O O . PRO B 1 107 ? -8.867 -6.254 -11.227 1 87.56 107 PRO B O 1
ATOM 2155 N N . GLU B 1 108 ? -8.734 -6.574 -13.422 1 78.94 108 GLU B N 1
ATOM 2156 C CA . GLU B 1 108 ? -9.922 -5.785 -13.727 1 78.94 108 GLU B CA 1
ATOM 2157 C C . GLU B 1 108 ? -11.188 -6.477 -13.227 1 78.94 108 GLU B C 1
ATOM 2159 O O . GLU B 1 108 ? -11.281 -7.703 -13.25 1 78.94 108 GLU B O 1
ATOM 2164 N N . PRO B 1 109 ? -12.023 -5.609 -12.562 1 66.94 109 PRO B N 1
ATOM 2165 C CA . PRO B 1 109 ? -13.266 -6.211 -12.078 1 66.94 109 PRO B CA 1
ATOM 2166 C C . PRO B 1 109 ? -13.992 -7.012 -13.156 1 66.94 109 PRO B C 1
ATOM 2168 O O . PRO B 1 109 ? -14.023 -6.605 -14.32 1 66.94 109 PRO B O 1
ATOM 2171 N N . LYS B 1 110 ? -14.156 -8.242 -12.859 1 62.88 110 LYS B N 1
ATOM 2172 C CA . LYS B 1 110 ? -14.969 -9.008 -13.797 1 62.88 110 LYS B CA 1
ATOM 2173 C C . LYS B 1 110 ? -16.453 -8.672 -13.648 1 62.88 110 LYS B C 1
ATOM 2175 O O . LYS B 1 110 ? -16.875 -8.211 -12.594 1 62.88 110 LYS B O 1
ATOM 2180 N N . LEU B 1 111 ? -17.156 -8.5 -14.828 1 52.06 111 LEU B N 1
ATOM 2181 C CA . LEU B 1 111 ? -18.578 -8.227 -14.844 1 52.06 111 LEU B CA 1
ATOM 2182 C C . LEU B 1 111 ? -19.328 -9.234 -13.984 1 52.06 111 LEU B C 1
ATOM 2184 O O . LEU B 1 111 ? -20.391 -8.914 -13.43 1 52.06 111 LEU B O 1
ATOM 2188 N N . THR B 1 112 ? -18.891 -10.414 -14.055 1 48.5 112 THR B N 1
ATOM 2189 C CA . THR B 1 112 ? -19.656 -11.391 -13.297 1 48.5 112 THR B CA 1
ATOM 2190 C C . THR B 1 112 ? -19.047 -11.617 -11.914 1 48.5 112 THR B C 1
ATOM 2192 O O . THR B 1 112 ? -17.844 -11.82 -11.797 1 48.5 112 THR B O 1
ATOM 2195 N N . PRO B 1 113 ? -19.844 -11.188 -10.961 1 46.38 113 PRO B N 1
ATOM 2196 C CA . PRO B 1 113 ? -19.406 -11.305 -9.562 1 46.38 113 PRO B CA 1
ATOM 2197 C C . PRO B 1 113 ? -18.781 -12.656 -9.25 1 46.38 113 PRO B C 1
ATOM 2199 O O . PRO B 1 113 ? -19.188 -13.672 -9.82 1 46.38 113 PRO B O 1
ATOM 2202 N N . SER B 1 114 ? -17.562 -12.648 -9.125 1 48.09 114 SER B N 1
ATOM 2203 C CA . SER B 1 114 ? -17.031 -13.906 -8.586 1 48.09 114 SER B CA 1
ATOM 2204 C C . SER B 1 114 ? -17.891 -14.414 -7.426 1 48.09 114 SER B C 1
ATOM 2206 O O . SER B 1 114 ? -18.531 -13.625 -6.734 1 48.09 114 SER B O 1
ATOM 2208 N N . TYR B 1 115 ? -18.391 -15.578 -7.52 1 43.22 115 TYR B N 1
ATOM 2209 C CA . TYR B 1 115 ? -19.188 -16.25 -6.496 1 43.22 115 TYR B CA 1
ATOM 2210 C C . TYR B 1 115 ? -18.766 -15.797 -5.102 1 43.22 115 TYR B C 1
ATOM 2212 O O . TYR B 1 115 ? -17.594 -15.508 -4.871 1 43.22 115 TYR B O 1
ATOM 2220 N N . PRO B 1 116 ? -19.719 -15.531 -4.277 1 41.25 116 PRO B N 1
ATOM 2221 C CA . PRO B 1 116 ? -19.578 -15.258 -2.846 1 41.25 116 PRO B CA 1
ATOM 2222 C C . PRO B 1 116 ? -18.641 -16.234 -2.143 1 41.25 116 PRO B C 1
ATOM 2224 O O . PRO B 1 116 ? -18.703 -17.438 -2.381 1 41.25 116 PRO B O 1
ATOM 2227 N N . GLY B 1 117 ? -17.719 -15.836 -1.465 1 42.62 117 GLY B N 1
ATOM 2228 C CA . GLY B 1 117 ? -16.812 -16.578 -0.593 1 42.62 117 GLY B CA 1
ATOM 2229 C C . GLY B 1 117 ? -15.469 -16.859 -1.227 1 42.62 117 GLY B C 1
ATOM 2230 O O . GLY B 1 117 ? -14.523 -17.25 -0.541 1 42.62 117 GLY B O 1
ATOM 2231 N N . VAL B 1 118 ? -15.688 -17.359 -2.646 1 51.88 118 VAL B N 1
ATOM 2232 C CA . VAL B 1 118 ? -14.406 -17.891 -3.109 1 51.88 118 VAL B CA 1
ATOM 2233 C C . VAL B 1 118 ? -13.477 -16.734 -3.482 1 51.88 118 VAL B C 1
ATOM 2235 O O . VAL B 1 118 ? -13.914 -15.742 -4.066 1 51.88 118 VAL B O 1
ATOM 2238 N N . ASP B 1 119 ? -12.195 -16.844 -2.934 1 68.56 119 ASP B N 1
ATOM 2239 C CA . ASP B 1 119 ? -10.844 -16.453 -3.34 1 68.56 119 ASP B CA 1
ATOM 2240 C C . ASP B 1 119 ? -10.719 -16.406 -4.859 1 68.56 119 ASP B C 1
ATOM 2242 O O . ASP B 1 119 ? -11.695 -16.672 -5.574 1 68.56 119 ASP B O 1
ATOM 2246 N N . ARG B 1 120 ? -9.789 -16.016 -5.477 1 85.19 120 ARG B N 1
ATOM 2247 C CA . ARG B 1 120 ? -9.375 -15.867 -6.867 1 85.19 120 ARG B CA 1
ATOM 2248 C C . ARG B 1 120 ? -9.234 -17.219 -7.547 1 85.19 120 ARG B C 1
ATOM 2250 O O . ARG B 1 120 ? -8.977 -18.234 -6.883 1 85.19 120 ARG B O 1
ATOM 2257 N N . GLU B 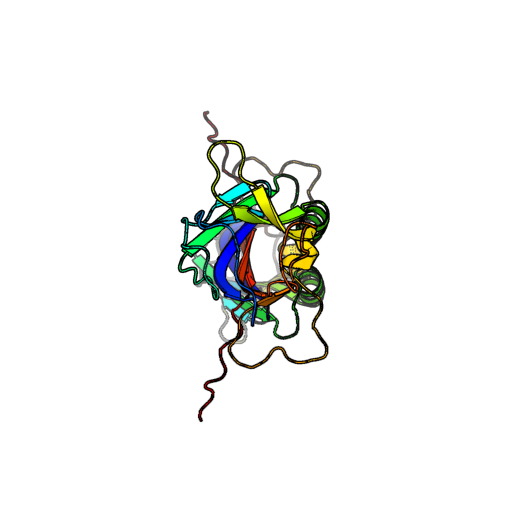1 121 ? -9.805 -17.297 -8.734 1 90.19 121 GLU B N 1
ATOM 2258 C CA . GLU B 1 121 ? -9.578 -18.5 -9.531 1 90.19 121 GLU B CA 1
ATOM 2259 C C . GLU B 1 121 ? -8.977 -18.156 -10.891 1 90.19 121 GLU B C 1
ATOM 2261 O O . GLU B 1 121 ? -9.227 -17.078 -11.43 1 90.19 121 GLU B O 1
ATOM 2266 N N . LEU B 1 122 ? -8.164 -19.094 -11.406 1 92.56 122 LEU B N 1
ATOM 2267 C CA . LEU B 1 122 ? -7.625 -18.922 -12.75 1 92.56 122 LEU B CA 1
ATOM 2268 C C . LEU B 1 122 ? -7.473 -20.281 -13.445 1 92.56 122 LEU B C 1
ATOM 2270 O O . LEU B 1 122 ? -7.336 -21.312 -12.773 1 92.56 122 LEU B O 1
ATOM 2274 N N . LEU B 1 123 ? -7.629 -20.266 -14.727 1 95.69 123 LEU B N 1
ATOM 2275 C CA . LEU B 1 123 ? -7.391 -21.469 -15.523 1 95.69 123 LEU B CA 1
ATOM 2276 C C . LEU B 1 123 ? -5.945 -21.531 -16 1 95.69 123 LEU B C 1
ATOM 2278 O O . LEU B 1 123 ? -5.414 -20.531 -16.516 1 95.69 123 LEU B O 1
ATOM 2282 N N . MET B 1 124 ? -5.43 -22.688 -15.766 1 97.38 124 MET B N 1
ATOM 2283 C CA . MET B 1 124 ? -4.055 -22.891 -16.219 1 97.38 124 MET B CA 1
ATOM 2284 C C . MET B 1 124 ? -4.016 -23.359 -17.672 1 97.38 124 MET B C 1
ATOM 2286 O O . MET B 1 124 ? -4.988 -23.938 -18.156 1 97.38 124 MET B O 1
ATOM 2290 N N . ASN B 1 125 ? -2.861 -23 -18.375 1 97 125 ASN B N 1
ATOM 2291 C CA . ASN B 1 125 ? -2.572 -23.609 -19.672 1 97 125 ASN B CA 1
ATOM 2292 C C . ASN B 1 125 ? -1.934 -24.984 -19.516 1 97 125 ASN B C 1
ATOM 2294 O O . ASN B 1 125 ? -1.214 -25.234 -18.562 1 97 125 ASN B O 1
ATOM 2298 N N . VAL B 1 126 ? -2.26 -25.781 -20.516 1 95.44 126 VAL B N 1
ATOM 2299 C CA . VAL B 1 126 ? -1.738 -27.141 -20.375 1 95.44 126 VAL B CA 1
ATOM 2300 C C . VAL B 1 126 ? -0.693 -27.406 -21.453 1 95.44 126 VAL B C 1
ATOM 2302 O O . VAL B 1 126 ? -0.76 -26.844 -22.547 1 95.44 126 VAL B O 1
ATOM 2305 N N . HIS B 1 127 ? 0.251 -28.188 -21.031 1 92.75 127 HIS B N 1
ATOM 2306 C CA . HIS B 1 127 ? 1.197 -28.703 -22.016 1 92.75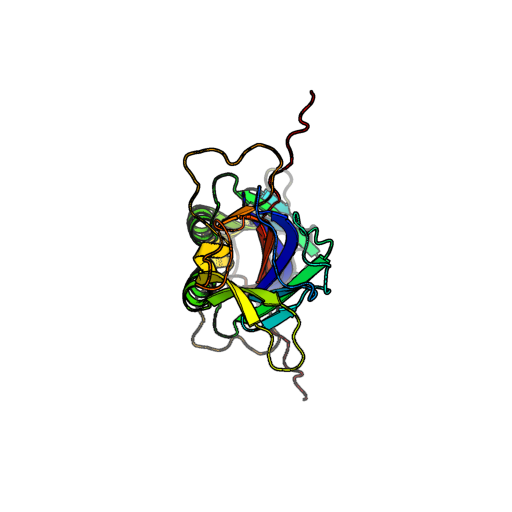 127 HIS B CA 1
ATOM 2307 C C . HIS B 1 127 ? 0.618 -29.891 -22.781 1 92.75 127 HIS B C 1
ATOM 2309 O O . HIS B 1 127 ? -0.392 -30.469 -22.359 1 92.75 127 HIS B O 1
ATOM 2315 N N . SER B 1 128 ? 1.257 -30.266 -23.844 1 89 128 SER B N 1
ATOM 2316 C CA . SER B 1 128 ? 0.733 -31.297 -24.734 1 89 128 SER B CA 1
ATOM 2317 C C . SER B 1 128 ? 0.628 -32.625 -24.031 1 89 128 SER B C 1
ATOM 2319 O O . SER B 1 128 ? -0.23 -33.469 -24.359 1 89 128 SER B O 1
ATOM 2321 N N . SER B 1 129 ? 1.371 -32.812 -23.062 1 83.19 129 SER B N 1
ATOM 2322 C CA . SER B 1 129 ? 1.414 -34.094 -22.391 1 83.19 129 SER B CA 1
ATOM 2323 C C . SER B 1 129 ? 0.332 -34.188 -21.312 1 83.19 129 SER B C 1
ATOM 2325 O O . SER B 1 129 ? 0.129 -35.25 -20.734 1 83.19 129 SER B O 1
ATOM 2327 N N . PHE B 1 130 ? -0.461 -33.25 -21.094 1 90.56 130 PHE B N 1
ATOM 2328 C CA . PHE B 1 130 ? -1.477 -33.219 -20.047 1 90.56 130 PHE B CA 1
ATOM 2329 C C . PHE B 1 130 ? -2.754 -33.906 -20.516 1 90.56 130 PHE B C 1
ATOM 2331 O O . PHE B 1 130 ? -3.271 -33.594 -21.594 1 90.56 130 PHE B O 1
ATOM 2338 N N . PRO B 1 131 ? -3.354 -34.938 -19.875 1 86.5 131 PRO B N 1
ATOM 2339 C CA . PRO B 1 131 ? -4.461 -35.75 -20.359 1 86.5 131 PRO B CA 1
ATOM 2340 C C . PRO B 1 131 ? -5.824 -35.094 -20.156 1 86.5 131 PRO B C 1
ATOM 2342 O O . PRO B 1 131 ? -6.859 -35.75 -20.312 1 86.5 131 PRO B O 1
ATOM 2345 N N . GLY B 1 132 ? -6.016 -33.781 -20.172 1 85.62 132 GLY B N 1
ATOM 2346 C CA . GLY B 1 132 ? -7.34 -33.281 -19.875 1 85.62 132 GLY B CA 1
ATOM 2347 C C . GLY B 1 132 ? -7.473 -31.797 -20.125 1 85.62 132 GLY B C 1
ATOM 2348 O O . GLY B 1 132 ? -6.754 -31.234 -20.969 1 85.62 132 GLY B O 1
ATOM 2349 N N . ILE B 1 133 ? -8.539 -31.297 -19.609 1 91.19 133 ILE B N 1
ATOM 2350 C CA . ILE B 1 133 ? -8.852 -29.891 -19.766 1 91.19 133 ILE B CA 1
ATOM 2351 C C . ILE B 1 133 ? -7.934 -29.047 -18.875 1 91.19 133 ILE B C 1
ATOM 2353 O O . ILE B 1 133 ? -7.078 -29.594 -18.172 1 91.19 133 ILE B O 1
ATOM 2357 N N . ALA B 1 134 ? -8.133 -27.844 -18.969 1 94.06 134 ALA B N 1
ATOM 2358 C CA . ALA B 1 134 ? -7.312 -26.906 -18.203 1 94.06 134 ALA B CA 1
ATOM 2359 C C . ALA B 1 134 ? -7.621 -27 -16.703 1 94.06 134 ALA B C 1
ATOM 2361 O O . ALA B 1 134 ? -8.781 -26.859 -16.297 1 94.06 134 ALA B O 1
ATOM 2362 N N . PRO B 1 135 ? -6.582 -27.188 -15.883 1 96.56 135 PRO B N 1
ATOM 2363 C CA . PRO B 1 135 ? -6.809 -27.188 -14.438 1 96.56 135 PRO B CA 1
ATOM 2364 C C . PRO B 1 135 ? -7.219 -25.812 -13.914 1 96.56 135 PRO B C 1
ATOM 2366 O O . PRO B 1 135 ? -6.773 -24.781 -14.438 1 96.56 135 PRO B O 1
ATOM 2369 N N . LYS B 1 136 ? -8.039 -25.812 -12.898 1 96.5 136 LYS B N 1
ATOM 2370 C CA . LYS B 1 136 ? -8.453 -24.609 -12.211 1 96.5 136 LYS B CA 1
ATOM 2371 C C . LYS B 1 136 ? -7.688 -24.422 -10.906 1 96.5 136 LYS B C 1
ATOM 2373 O O . LYS B 1 136 ? -7.715 -25.281 -10.031 1 96.5 136 LYS B O 1
ATOM 2378 N N . LEU B 1 137 ? -7.016 -23.344 -10.859 1 95.5 137 LEU B N 1
ATOM 2379 C CA . LEU B 1 137 ? -6.293 -22.984 -9.641 1 95.5 137 LEU B CA 1
ATOM 2380 C C . LEU B 1 137 ? -7.121 -22.062 -8.766 1 95.5 137 LEU B C 1
ATOM 2382 O O . LEU B 1 137 ? -7.605 -21.031 -9.227 1 95.5 137 LEU B O 1
ATOM 2386 N N . GLU B 1 138 ? -7.332 -22.391 -7.508 1 93.06 138 GLU B N 1
ATOM 2387 C CA . GLU B 1 138 ? -8.039 -21.594 -6.516 1 93.06 138 GLU B CA 1
ATOM 2388 C C . GLU B 1 138 ? -7.082 -21.078 -5.441 1 93.06 138 GLU B C 1
ATOM 2390 O O . GLU B 1 138 ? -6.336 -21.844 -4.844 1 93.06 138 GLU B O 1
ATOM 2395 N N . PHE B 1 139 ? -7.164 -19.812 -5.281 1 92.69 139 PHE B N 1
ATOM 2396 C CA . PHE B 1 139 ? -6.211 -19.203 -4.359 1 92.69 139 PHE B CA 1
ATOM 2397 C C . PHE B 1 139 ? -6.75 -17.891 -3.803 1 92.69 139 PHE B C 1
ATOM 2399 O O . PHE B 1 139 ? -7.824 -17.438 -4.203 1 92.69 139 PHE B O 1
ATOM 2406 N N . SER B 1 140 ? -6.035 -17.328 -2.824 1 89.94 140 SER B N 1
ATOM 2407 C CA . SER B 1 140 ? -6.277 -15.984 -2.316 1 89.94 140 SER B CA 1
ATOM 2408 C C . SER B 1 140 ? -4.977 -15.203 -2.168 1 89.94 140 SER B C 1
ATOM 2410 O O . SER B 1 140 ? -3.918 -15.797 -1.938 1 89.94 140 SER B O 1
ATOM 2412 N N . THR B 1 141 ? -5.109 -13.891 -2.418 1 91.88 141 THR B N 1
ATOM 2413 C CA . THR B 1 141 ? -3.938 -13.039 -2.262 1 91.88 141 THR B CA 1
ATOM 2414 C C . THR B 1 141 ? -4.266 -11.82 -1.4 1 91.88 141 THR B C 1
ATOM 2416 O O . THR B 1 141 ? -5.422 -11.398 -1.332 1 91.88 141 THR B O 1
ATOM 2419 N N . ARG B 1 142 ? -3.299 -11.281 -0.731 1 91.31 142 ARG B N 1
ATOM 2420 C CA . ARG B 1 142 ? -3.314 -9.992 -0.056 1 91.31 142 ARG B CA 1
ATOM 2421 C C . ARG B 1 142 ? -2.023 -9.219 -0.317 1 91.31 142 ARG B C 1
ATOM 2423 O O . ARG B 1 142 ? -0.934 -9.703 -0.004 1 91.31 142 ARG B O 1
ATOM 2430 N N . THR B 1 143 ? -2.229 -8.031 -0.884 1 94.56 143 THR B N 1
ATOM 2431 C CA . THR B 1 143 ? -1.064 -7.215 -1.213 1 94.56 143 THR B CA 1
ATOM 2432 C C . THR B 1 143 ? -0.98 -5.996 -0.298 1 94.56 143 THR B C 1
ATOM 2434 O O . THR B 1 143 ? -1.993 -5.352 -0.02 1 94.56 143 THR B O 1
ATOM 2437 N N . THR B 1 144 ? 0.248 -5.707 0.186 1 95.56 144 THR B N 1
ATOM 2438 C CA . THR B 1 144 ? 0.524 -4.523 0.991 1 95.56 144 THR B CA 1
ATOM 2439 C C . THR B 1 144 ? 1.676 -3.721 0.394 1 95.56 144 THR B C 1
ATOM 2441 O O . THR B 1 144 ? 2.715 -4.281 0.043 1 95.56 144 THR B O 1
ATOM 2444 N N . ILE B 1 145 ? 1.441 -2.488 0.159 1 95.81 145 ILE B N 1
ATOM 2445 C CA . ILE B 1 145 ? 2.479 -1.543 -0.241 1 95.81 145 ILE B CA 1
ATOM 2446 C C . ILE B 1 145 ? 2.785 -0.594 0.915 1 95.81 145 ILE B C 1
ATOM 2448 O O . ILE B 1 145 ? 1.897 0.108 1.403 1 95.81 145 ILE B O 1
ATOM 2452 N N . THR B 1 146 ? 4.078 -0.543 1.32 1 94.12 146 THR B N 1
ATOM 2453 C CA . THR B 1 146 ? 4.426 0.234 2.504 1 94.12 146 THR B CA 1
ATOM 2454 C C . THR B 1 146 ? 5.617 1.146 2.221 1 94.12 146 THR B C 1
ATOM 2456 O O . THR B 1 146 ? 6.598 0.721 1.608 1 94.12 146 THR B O 1
ATOM 2459 N N . GLU B 1 147 ? 5.469 2.369 2.662 1 89.5 147 GLU B N 1
ATOM 2460 C CA . GLU B 1 147 ? 6.602 3.287 2.629 1 89.5 147 GLU B CA 1
ATOM 2461 C C . GLU B 1 147 ? 7.617 2.951 3.721 1 89.5 147 GLU B C 1
ATOM 2463 O O . GLU B 1 147 ? 7.242 2.742 4.879 1 89.5 147 GLU B O 1
ATOM 2468 N N . LEU B 1 148 ? 8.875 2.824 3.312 1 85.19 148 LEU B N 1
ATOM 2469 C CA . LEU B 1 148 ? 9.938 2.557 4.273 1 85.19 148 LEU B CA 1
ATOM 2470 C C . LEU B 1 148 ? 10.602 3.855 4.73 1 85.19 148 LEU B C 1
ATOM 2472 O O . LEU B 1 148 ? 10.773 4.777 3.932 1 85.19 148 LEU B O 1
ATOM 2476 N N . PRO B 1 149 ? 10.883 3.889 6.113 1 71.31 149 PRO B N 1
ATOM 2477 C CA . PRO B 1 149 ? 11.57 5.09 6.594 1 71.31 149 PRO B CA 1
ATOM 2478 C C . PRO B 1 149 ? 12.945 5.281 5.953 1 71.31 149 PRO B C 1
ATOM 2480 O O . PRO B 1 149 ? 13.562 4.312 5.516 1 71.31 149 PRO B O 1
ATOM 2483 N N . LEU B 1 150 ? 13.281 6.543 5.688 1 57.75 150 LEU B N 1
ATOM 2484 C CA . LEU B 1 150 ? 14.656 6.789 5.277 1 57.75 150 LEU B CA 1
ATOM 2485 C C . LEU B 1 150 ? 15.633 6.336 6.359 1 57.75 150 LEU B C 1
ATOM 2487 O O . LEU B 1 150 ? 15.406 6.582 7.547 1 57.75 150 LEU B O 1
ATOM 2491 N N . LEU B 1 151 ? 16.109 5.074 6.227 1 46.66 151 LEU B N 1
ATOM 2492 C CA . LEU B 1 151 ? 17.125 4.684 7.191 1 46.66 151 LEU B CA 1
ATOM 2493 C C . LEU B 1 151 ? 18.047 5.855 7.52 1 46.66 151 LEU B C 1
ATOM 2495 O O . LEU B 1 151 ? 18.406 6.633 6.633 1 46.66 151 LEU B O 1
ATOM 2499 N N . SER B 1 152 ? 17.844 6.379 8.672 1 42.19 152 SER B N 1
ATOM 2500 C CA . SER B 1 152 ? 18.938 7.227 9.133 1 42.19 152 SER B CA 1
ATOM 2501 C C . SER B 1 152 ? 20.281 6.633 8.75 1 42.19 152 SER B C 1
ATOM 2503 O O . SER B 1 152 ? 20.547 5.453 8.992 1 42.19 152 SER B O 1
ATOM 2505 N N . ARG B 1 153 ? 20.922 6.867 7.68 1 36.59 153 ARG B N 1
ATOM 2506 C CA . ARG B 1 153 ? 22.344 6.539 7.684 1 36.59 153 ARG B CA 1
ATOM 2507 C C . ARG B 1 153 ? 22.969 6.797 9.055 1 36.59 153 ARG B C 1
ATOM 2509 O O . ARG B 1 153 ? 22.656 7.797 9.703 1 36.59 153 ARG B O 1
ATOM 2516 N N . LYS B 1 154 ? 23.422 5.762 9.758 1 33.09 154 LYS B N 1
ATOM 2517 C CA . LYS B 1 154 ? 24.422 5.934 10.797 1 33.09 154 LYS B CA 1
ATOM 2518 C C . LYS B 1 154 ? 25.344 7.109 10.492 1 33.09 154 LYS B C 1
ATOM 2520 O O . LYS B 1 154 ? 26.047 7.105 9.477 1 33.09 154 LYS B O 1
ATOM 2525 N N . TRP B 1 155 ? 24.922 8.281 10.641 1 29.27 155 TRP B N 1
ATOM 2526 C CA . TRP B 1 155 ? 26.047 9.211 10.711 1 29.27 155 TRP B CA 1
ATOM 2527 C C . TRP B 1 155 ? 27.094 8.703 11.688 1 29.27 155 TRP B C 1
ATOM 2529 O O . TRP B 1 155 ? 26.844 8.578 12.883 1 29.27 155 TRP B O 1
ATOM 2539 N N . TYR B 1 156 ? 27.781 7.617 11.344 1 27.98 156 TYR B N 1
ATOM 2540 C CA . TYR B 1 156 ? 29.094 7.5 11.977 1 27.98 156 TYR B CA 1
ATOM 2541 C C . TYR B 1 156 ? 29.828 8.836 11.984 1 27.98 156 TYR B C 1
ATOM 2543 O O . TYR B 1 156 ? 30.125 9.398 10.922 1 27.98 156 TYR B O 1
ATOM 2551 N N . TRP B 1 157 ? 29.328 9.977 12.57 1 23.06 157 TRP B N 1
ATOM 2552 C CA . TRP B 1 157 ? 30.5 10.672 13.078 1 23.06 157 TRP B CA 1
ATOM 2553 C C . TRP B 1 157 ? 31.062 9.969 14.312 1 23.06 157 TRP B C 1
ATOM 2555 O O . TRP B 1 157 ? 30.312 9.461 15.141 1 23.06 157 TRP B O 1
#

pLDDT: mean 86.95, std 16.82, range [23.06, 98.69]

InterPro domains:
  IPR032732 Spermatogenesis-associated protein 6, N-terminal [PF14909] (7-145)
  IPR042769 SPATA6 family [PTHR16435] (1-156)

Secondary structure (DSSP, 8-state):
--EEEEEEEEEEEEE-TT---SS-S-EEEEEEETTEEEEPPPB-S-SSEEEEEEEEEEEEETT--SHHHHHHHHHHSEEEEEEEE--SSS-EEEEEEEEEHHHHHSPPPPSS---TT--EEEEPEE-TT--SSPPEEEEEEEEEEEEPP--------/--EEEEEEEEEEEEE-TT---SS-S-EEEEEEETTEEEEPPPB-S-SSEEEEEEEEEEEEETT--SHHHHHHHHHHSEEEEEEEE--SSS-EEEEEEEEEHHHHHSPPPPSS---TT--EEEEPEE-TT--SSPPEEEEEEEEEEEEPP--------